Protein AF-A0A7R8WNY1-F1 (afdb_monomer)

Organism: NCBI:txid163714

Foldseek 3Di:
DDPVVVVVVVVVVVVVVVVVVVVVVVVVVCVVVVVVCVVCVPVVVVVVVVVVVVVVVVCVPDDDDPDPCPVPDPCPDPVNVVVVVCCVVPVPLDDDDDDDDDDPDCPPPVNVVVVVVVVVVQQPDWDFDQDPVRDTDIDGPVNRHDDDDDDPVCVVPPPPDDPVDDDPPDDDDPVVVVVVVVPDPPVDPPDDDPPPPDDDDDPPDPDPDDD

Nearest PDB structures (foldseek):
  8a43-assembly1_F  TM=2.972E-01  e=4.739E-01  Homo sapiens
  5iyb-assembly1_F  TM=2.727E-01  e=6.185E-01  Homo sapiens
  6cnd-assembly1_F  TM=2.975E-01  e=5.206E+00  Saccharomyces cerevisiae S288C

Secondary structure (DSSP, 8-state):
--HHHHHHHHHHHHHHHHHHHHHHHHHHHHHHHHHHHHH-HHHHHHHHHHHHHHHHGGGGG------HHHHHS-TTSHHHHHHHHHHHHS-------------S-TTSHHHHHHHHHHHHHHHT--EEEE-TTS-EEEE-HHHHSPPPP---HHHHH-TT--TTS--------GGGGGGGGTSS--TT-----------------------

InterPro domains:
  IPR051697 Patched domain-containing protein [PTHR10796] (23-147)

Solvent-accessible surface area (backbone atoms only — not comparable to full-atom values): 13912 Å² total; per-residue (Å²): 135,56,76,66,64,52,52,59,57,51,52,54,54,50,53,52,51,52,52,50,52,55,49,55,52,51,52,55,48,51,52,54,52,52,52,51,44,71,74,41,52,70,60,50,53,51,49,52,51,52,52,52,51,58,59,53,56,57,59,80,71,65,76,84,81,86,55,64,70,69,72,78,41,64,82,86,38,68,66,49,54,52,51,52,48,44,50,68,78,52,61,83,82,70,84,88,81,87,86,87,86,86,61,101,57,66,82,40,66,75,50,46,51,52,52,51,52,50,50,53,58,58,56,68,47,71,44,82,43,78,41,99,84,75,46,82,41,81,45,45,44,82,79,68,56,81,78,77,79,87,72,59,65,54,78,79,60,39,93,78,68,59,94,87,61,81,85,74,90,69,82,87,62,84,71,68,65,60,62,68,71,70,72,53,86,73,87,73,81,75,82,74,75,84,78,85,72,86,72,79,86,74,85,77,80,85,75,86,78,86,129

Sequence (211 aa):
MTPEERSSAEEGKVWIRCSLYVTTHLEDFADRWGSLVAKSPALVIACCVIVTAGIASGLVRFREEKSPERNWIPADSRFMRDSEWIAREFPDQTRSQLVIVAADNVLEPDVIEQIVELHHKITAITLIQESLNGSEVTVSWDDLCATIPEVPLSFLFGEDFDPTGVINAGLFSLQDYCGFLDDLPTRGMRWYPPETSGVEAREETINWGGH

Radius of gyration: 36.46 Å; Cα contacts (8 Å, |Δi|>4): 55; chains: 1; bounding box: 66×51×109 Å

Structure (mmCIF, N/CA/C/O backbone):
data_AF-A0A7R8WNY1-F1
#
_entry.id   AF-A0A7R8WNY1-F1
#
loop_
_atom_site.group_PDB
_atom_site.id
_atom_site.type_symbol
_atom_site.label_atom_id
_atom_site.label_alt_id
_atom_site.label_comp_id
_atom_site.label_asym_id
_atom_site.label_entity_id
_atom_site.label_seq_id
_atom_site.pdbx_PDB_ins_code
_atom_site.Cartn_x
_atom_site.Cartn_y
_atom_site.Cartn_z
_atom_site.occupancy
_atom_site.B_iso_or_equiv
_atom_site.auth_seq_id
_atom_site.auth_comp_id
_atom_site.auth_asym_id
_atom_site.auth_atom_id
_atom_site.pdbx_PDB_model_num
ATOM 1 N N . MET A 1 1 ? 1.390 24.754 -66.049 1.00 55.03 1 MET A N 1
ATOM 2 C CA . MET A 1 1 ? 2.078 24.231 -64.857 1.00 55.03 1 MET A CA 1
ATOM 3 C C . MET A 1 1 ? 2.354 25.399 -63.938 1.00 55.03 1 MET A C 1
ATOM 5 O O . MET A 1 1 ? 3.215 26.226 -64.246 1.00 55.03 1 MET A O 1
ATOM 9 N N . THR A 1 2 ? 1.513 25.552 -62.923 1.00 68.81 2 THR A N 1
ATOM 10 C CA . THR A 1 2 ? 1.573 26.690 -61.998 1.00 68.81 2 THR A CA 1
ATOM 11 C C . THR A 1 2 ? 2.797 26.558 -61.077 1.00 68.81 2 THR A C 1
ATOM 13 O O . THR A 1 2 ? 3.330 25.459 -60.913 1.00 68.81 2 THR A O 1
ATOM 16 N N . PRO A 1 3 ? 3.311 27.661 -60.501 1.00 70.69 3 PRO A N 1
ATOM 17 C CA . PRO A 1 3 ? 4.414 27.606 -59.536 1.00 70.69 3 PRO A CA 1
ATOM 18 C C . PRO A 1 3 ? 4.098 26.707 -58.327 1.00 70.69 3 PRO A C 1
ATOM 20 O O . PRO A 1 3 ? 4.990 26.044 -57.807 1.00 70.69 3 PRO A O 1
ATOM 23 N N . GLU A 1 4 ? 2.821 26.644 -57.948 1.00 69.25 4 GLU A N 1
ATOM 24 C CA . GLU A 1 4 ? 2.280 25.833 -56.854 1.00 69.25 4 GLU A CA 1
ATOM 25 C C . GLU A 1 4 ? 2.401 24.321 -57.123 1.00 69.25 4 GLU A C 1
ATOM 27 O O . GLU A 1 4 ? 2.904 23.582 -56.283 1.00 69.25 4 GLU A O 1
ATOM 32 N N . GLU A 1 5 ? 2.098 23.860 -58.345 1.00 66.44 5 GLU A N 1
ATOM 33 C CA . GLU A 1 5 ? 2.303 22.452 -58.736 1.00 66.44 5 GLU A CA 1
ATOM 34 C C . GLU A 1 5 ? 3.782 22.030 -58.704 1.00 66.44 5 GLU A C 1
ATOM 36 O O . GLU A 1 5 ? 4.098 20.846 -58.572 1.00 66.44 5 GLU A O 1
ATOM 41 N N . ARG A 1 6 ? 4.713 22.986 -58.835 1.00 66.31 6 ARG A N 1
ATOM 42 C CA . ARG A 1 6 ? 6.152 22.703 -58.828 1.00 66.31 6 ARG A CA 1
ATOM 43 C C . ARG A 1 6 ? 6.694 22.528 -57.406 1.00 66.31 6 ARG A C 1
ATOM 45 O O . ARG A 1 6 ? 7.560 21.678 -57.233 1.00 66.31 6 ARG A O 1
ATOM 52 N N . SER A 1 7 ? 6.174 23.251 -56.404 1.00 67.00 7 SER A N 1
ATO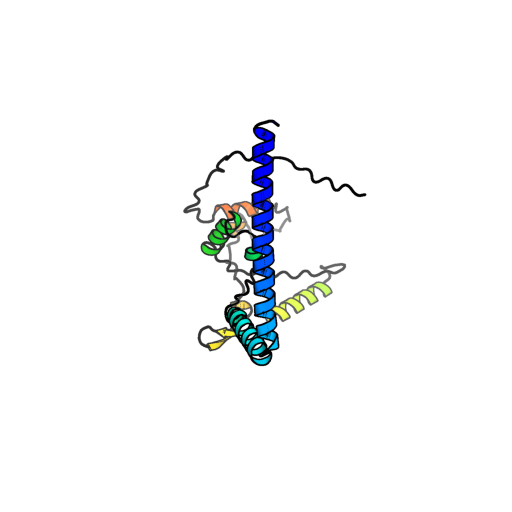M 53 C CA . SER A 1 7 ? 6.628 23.090 -55.011 1.00 67.00 7 SER A CA 1
ATOM 54 C C . SER A 1 7 ? 6.107 21.791 -54.386 1.00 67.00 7 SER A C 1
ATOM 56 O O . SER A 1 7 ? 6.897 21.048 -53.807 1.00 67.00 7 SER A O 1
ATOM 58 N N . SER A 1 8 ? 4.837 21.423 -54.607 1.00 65.12 8 SER A N 1
ATOM 59 C CA . SER A 1 8 ? 4.284 20.149 -54.108 1.00 65.12 8 SER A CA 1
ATOM 60 C C . SER A 1 8 ? 4.971 18.921 -54.726 1.00 65.12 8 SER A C 1
ATOM 62 O O . SER A 1 8 ? 5.140 17.891 -54.071 1.00 65.12 8 SER A O 1
ATOM 64 N N . ALA A 1 9 ? 5.430 19.027 -55.979 1.00 68.62 9 ALA A N 1
ATOM 65 C CA . ALA A 1 9 ? 6.188 17.968 -56.643 1.00 68.62 9 ALA A CA 1
ATOM 66 C C . ALA A 1 9 ? 7.638 17.831 -56.133 1.00 68.62 9 ALA A C 1
ATOM 68 O O . ALA A 1 9 ? 8.220 16.747 -56.239 1.00 68.62 9 ALA A O 1
ATOM 69 N N . GLU A 1 10 ? 8.245 18.897 -55.601 1.00 72.44 10 GLU A N 1
ATOM 70 C CA . GLU A 1 10 ? 9.573 18.832 -54.974 1.00 72.44 10 GLU A CA 1
ATOM 71 C C . GLU A 1 10 ? 9.508 18.302 -53.542 1.00 72.44 10 GLU A C 1
ATOM 73 O O . GLU A 1 10 ? 10.320 17.446 -53.184 1.00 72.44 10 GLU A O 1
ATOM 78 N N . GLU A 1 11 ? 8.493 18.694 -52.770 1.00 74.75 11 GLU A N 1
ATOM 79 C CA . GLU A 1 11 ? 8.245 18.141 -51.435 1.00 74.75 11 GLU A CA 1
ATOM 80 C C . GLU A 1 11 ? 8.029 16.621 -51.495 1.00 74.75 11 GLU A C 1
ATOM 82 O O . GLU A 1 11 ? 8.692 15.873 -50.775 1.00 74.75 11 GLU A O 1
ATOM 87 N N . GLY A 1 12 ? 7.210 16.126 -52.432 1.00 78.38 12 GLY A N 1
ATOM 88 C CA . GLY A 1 12 ? 6.980 14.686 -52.617 1.00 78.38 12 GLY A CA 1
ATOM 89 C C . GLY A 1 12 ? 8.256 13.872 -52.892 1.00 78.38 12 GLY A C 1
ATOM 90 O O . GLY A 1 12 ? 8.412 12.763 -52.382 1.00 78.38 12 GLY A O 1
ATOM 91 N N . LYS A 1 13 ? 9.220 14.427 -53.642 1.00 81.38 13 LYS A N 1
ATOM 92 C CA . LYS A 1 13 ? 10.508 13.759 -53.923 1.00 81.38 13 LYS A CA 1
ATOM 93 C C . LYS A 1 13 ? 11.406 13.679 -52.689 1.00 81.38 13 LYS A C 1
ATOM 95 O O . LYS A 1 13 ? 12.151 12.707 -52.550 1.00 81.38 13 LYS A O 1
ATOM 100 N N . VAL A 1 14 ? 11.350 14.680 -51.810 1.00 89.25 14 VAL A N 1
ATOM 101 C CA . VAL A 1 14 ? 12.101 14.693 -50.546 1.00 89.25 14 VAL A CA 1
ATOM 102 C C . VAL A 1 14 ? 11.563 13.619 -49.603 1.00 89.25 14 VAL A C 1
ATOM 104 O O . VAL A 1 14 ? 12.353 12.823 -49.097 1.00 89.25 14 VAL A O 1
ATOM 107 N N . TRP A 1 15 ? 10.241 13.506 -49.449 1.00 88.25 15 TRP A N 1
ATOM 108 C CA . TRP A 1 15 ? 9.622 12.460 -48.623 1.00 88.25 15 TRP A CA 1
ATOM 109 C C . TRP A 1 15 ? 9.978 11.050 -49.098 1.00 88.25 15 TRP A C 1
ATOM 111 O O . TRP A 1 15 ? 10.361 10.206 -48.288 1.00 88.25 15 TRP A O 1
ATOM 121 N N . ILE A 1 16 ? 9.946 10.810 -50.413 1.00 90.69 16 ILE A N 1
ATOM 122 C CA . ILE A 1 16 ? 10.324 9.513 -50.989 1.00 90.69 16 ILE A CA 1
ATOM 123 C C . ILE A 1 16 ? 11.797 9.199 -50.694 1.00 90.69 16 ILE A C 1
ATOM 125 O O . ILE A 1 16 ? 12.102 8.099 -50.238 1.00 90.69 16 ILE A O 1
ATOM 129 N N . ARG A 1 17 ? 12.714 10.160 -50.866 1.00 89.69 17 ARG A N 1
ATOM 130 C CA . ARG A 1 17 ? 14.140 9.964 -50.546 1.00 89.69 17 ARG A CA 1
ATOM 131 C C . ARG A 1 17 ? 14.380 9.695 -49.064 1.00 89.69 17 ARG A C 1
ATOM 133 O O . ARG A 1 17 ? 15.157 8.802 -48.748 1.00 89.69 17 ARG A O 1
ATOM 140 N N . CYS A 1 18 ? 13.704 10.418 -48.172 1.00 90.12 18 CYS A N 1
ATOM 141 C CA . CYS A 1 18 ? 13.786 10.176 -46.733 1.00 90.12 18 CYS A CA 1
ATOM 142 C C . CYS A 1 18 ? 13.258 8.784 -46.368 1.00 90.12 18 CYS A C 1
ATOM 144 O O . CYS A 1 18 ? 13.906 8.070 -45.609 1.00 90.12 18 CYS A O 1
ATOM 146 N N . SER A 1 19 ? 12.127 8.367 -46.947 1.00 92.12 19 SER A N 1
ATOM 147 C CA . SER A 1 19 ? 11.558 7.038 -46.696 1.00 92.12 19 SER A CA 1
ATOM 148 C C . SER A 1 19 ? 12.470 5.913 -47.193 1.00 92.12 19 SER A C 1
ATOM 150 O O . SER A 1 19 ? 12.693 4.946 -46.469 1.00 92.12 19 SER A O 1
ATOM 152 N N . LEU A 1 20 ? 13.072 6.073 -48.376 1.00 92.50 20 LEU A N 1
ATOM 153 C CA . LEU A 1 20 ? 14.024 5.115 -48.932 1.00 92.50 20 LEU A CA 1
ATOM 154 C C . LEU A 1 20 ? 15.288 5.046 -48.079 1.00 92.50 20 LEU A C 1
ATOM 156 O O . LEU A 1 20 ? 15.719 3.952 -47.752 1.00 92.50 20 LEU A O 1
ATOM 160 N N . TYR A 1 21 ? 15.821 6.192 -47.652 1.00 94.19 21 TYR A N 1
ATOM 161 C CA . TYR A 1 21 ? 16.993 6.259 -46.780 1.00 94.19 21 TYR A CA 1
ATOM 162 C C . TYR A 1 21 ? 16.754 5.536 -45.448 1.00 94.19 21 TYR A C 1
ATOM 164 O O . TYR A 1 21 ? 17.536 4.668 -45.061 1.00 94.19 21 TYR A O 1
ATOM 172 N N . VAL A 1 22 ? 15.644 5.840 -44.766 1.00 94.94 22 VAL A N 1
ATOM 173 C CA . VAL A 1 22 ? 15.283 5.181 -43.501 1.00 94.94 22 VAL A CA 1
ATOM 174 C C . VAL A 1 22 ? 15.108 3.677 -43.701 1.00 94.94 22 VAL A C 1
ATOM 176 O O . VAL A 1 22 ? 15.639 2.901 -42.911 1.00 94.94 22 VAL A O 1
ATOM 179 N N . THR A 1 23 ? 14.425 3.265 -44.771 1.00 95.19 23 THR A N 1
ATOM 180 C CA . THR A 1 23 ? 14.186 1.844 -45.062 1.00 95.19 23 THR A CA 1
ATOM 181 C C . THR A 1 23 ? 15.498 1.109 -45.322 1.00 95.19 23 THR A C 1
ATOM 183 O O . THR A 1 23 ? 15.769 0.120 -44.650 1.00 95.19 23 THR A O 1
ATOM 186 N N . THR A 1 24 ? 16.376 1.644 -46.177 1.00 94.44 24 THR A N 1
ATOM 187 C CA . THR A 1 24 ? 17.677 1.019 -46.471 1.00 94.44 24 THR A CA 1
ATOM 188 C C . THR A 1 24 ? 18.566 0.917 -45.235 1.00 94.44 24 THR A C 1
ATOM 190 O O . THR A 1 24 ? 19.259 -0.076 -45.046 1.00 9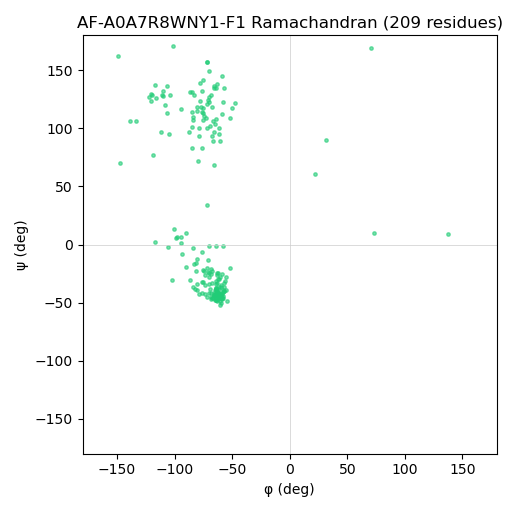4.44 24 T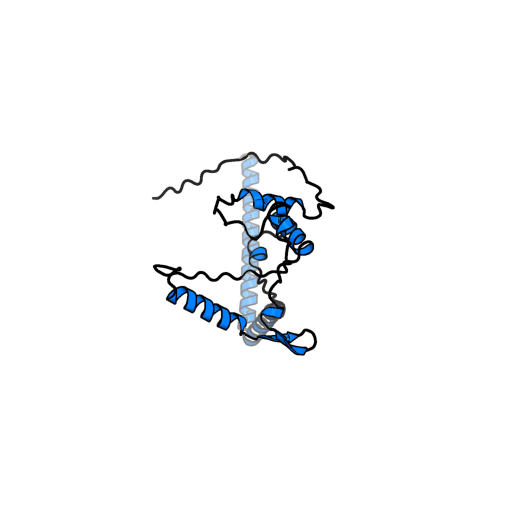HR A O 1
ATOM 193 N N . HIS A 1 25 ? 18.530 1.916 -44.348 1.00 95.12 25 HIS A N 1
ATOM 194 C CA . HIS A 1 25 ? 19.323 1.878 -43.122 1.00 95.12 25 HIS A CA 1
ATOM 195 C C . HIS A 1 25 ? 18.775 0.898 -42.085 1.00 95.12 25 HIS A C 1
ATOM 197 O O . HIS A 1 25 ? 19.564 0.286 -41.364 1.00 95.12 25 HIS A O 1
ATOM 203 N N . LEU A 1 26 ? 17.452 0.743 -41.999 1.00 96.19 26 LEU A N 1
ATOM 204 C CA . LEU A 1 26 ? 16.829 -0.263 -41.142 1.00 96.19 26 LEU A CA 1
ATOM 205 C C . LEU A 1 26 ? 17.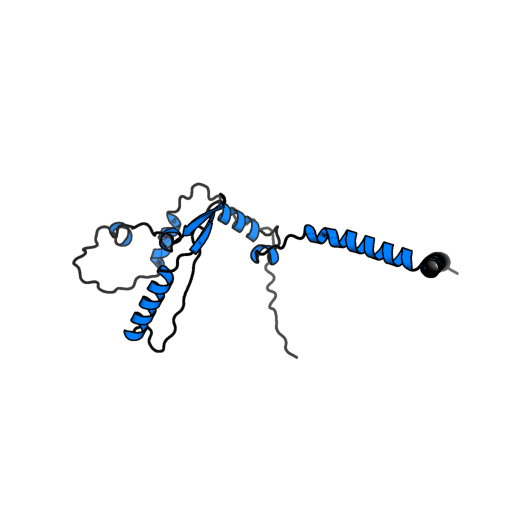094 -1.677 -41.657 1.00 96.19 26 LEU A C 1
ATOM 207 O O . LEU A 1 26 ? 17.404 -2.545 -40.846 1.00 96.19 26 LEU A O 1
ATOM 211 N N . GLU A 1 27 ? 17.022 -1.893 -42.972 1.00 96.00 27 GLU A N 1
ATOM 212 C CA . GLU A 1 27 ? 17.364 -3.168 -43.615 1.00 96.00 27 GLU A CA 1
ATOM 213 C C . GLU A 1 27 ? 18.830 -3.531 -43.353 1.00 96.00 27 GLU A C 1
ATOM 215 O O . GLU A 1 27 ? 19.107 -4.581 -42.775 1.00 96.00 27 GLU A O 1
ATOM 220 N N . ASP A 1 28 ? 19.765 -2.614 -43.627 1.00 95.19 28 ASP A N 1
ATOM 221 C CA . ASP A 1 28 ? 21.191 -2.812 -43.344 1.00 95.19 28 ASP A CA 1
ATOM 222 C C . ASP A 1 28 ? 21.460 -3.088 -41.856 1.00 95.19 28 ASP A C 1
ATOM 224 O O . ASP A 1 28 ? 22.330 -3.890 -41.501 1.00 95.19 28 ASP A O 1
ATOM 228 N N . PHE A 1 29 ? 20.754 -2.396 -40.958 1.00 95.81 29 PHE A N 1
ATOM 229 C CA . PHE A 1 29 ? 20.893 -2.592 -39.518 1.00 95.81 29 PHE A CA 1
ATOM 230 C C . PHE A 1 29 ? 20.358 -3.958 -39.081 1.00 95.81 29 PHE A C 1
ATOM 232 O O . PHE A 1 29 ? 21.041 -4.669 -38.340 1.00 95.81 29 PHE A O 1
ATOM 239 N N . ALA A 1 30 ? 19.169 -4.334 -39.552 1.00 94.81 30 ALA A N 1
ATOM 240 C CA . ALA A 1 30 ? 18.543 -5.612 -39.250 1.00 94.81 30 ALA A CA 1
ATOM 241 C C . ALA A 1 30 ? 19.385 -6.779 -39.775 1.00 94.81 30 ALA A C 1
ATOM 243 O O . ALA A 1 30 ? 19.612 -7.737 -39.036 1.00 94.81 30 ALA A O 1
ATOM 244 N N . ASP A 1 31 ? 19.936 -6.664 -40.984 1.00 95.25 31 ASP A N 1
ATOM 245 C CA . ASP A 1 31 ? 20.817 -7.674 -41.570 1.00 95.25 31 ASP A CA 1
ATOM 246 C C . ASP A 1 31 ? 22.123 -7.812 -40.786 1.00 95.25 31 ASP A C 1
ATOM 248 O O . ASP A 1 31 ? 22.565 -8.922 -40.469 1.00 95.25 31 ASP A O 1
ATOM 252 N N . ARG A 1 32 ? 22.741 -6.692 -40.390 1.00 93.88 32 ARG A N 1
ATOM 253 C CA . ARG A 1 32 ? 23.956 -6.717 -39.561 1.00 93.88 32 ARG A CA 1
ATOM 254 C C . ARG A 1 32 ? 23.685 -7.330 -38.193 1.00 93.88 32 ARG A C 1
ATOM 256 O O . ARG A 1 32 ? 24.455 -8.196 -37.770 1.00 93.88 32 ARG A O 1
ATOM 263 N N . TRP A 1 33 ? 22.603 -6.926 -37.532 1.00 93.00 33 TRP A N 1
ATOM 264 C CA . TRP A 1 33 ? 22.203 -7.448 -36.227 1.00 93.00 33 TRP A CA 1
ATOM 265 C C . TRP A 1 33 ? 21.846 -8.935 -36.298 1.00 93.00 33 TRP A C 1
ATOM 267 O O . TRP A 1 33 ? 22.384 -9.733 -35.534 1.00 93.00 33 TRP A O 1
ATOM 277 N N . GLY A 1 34 ? 21.035 -9.340 -37.276 1.00 93.44 34 GLY A N 1
ATOM 278 C CA . GLY A 1 34 ? 20.690 -10.738 -37.526 1.00 93.44 34 GLY A CA 1
ATOM 279 C C . GLY A 1 34 ? 21.926 -11.595 -37.803 1.00 93.44 34 GLY A C 1
ATOM 280 O O . GLY A 1 34 ? 22.078 -12.670 -37.220 1.00 93.44 34 GLY A O 1
ATOM 281 N N . SER A 1 35 ? 22.874 -11.089 -38.601 1.00 93.31 35 SER A N 1
ATOM 282 C CA . SER A 1 35 ? 24.140 -11.786 -38.857 1.00 93.31 35 SER A CA 1
ATOM 283 C C . SER A 1 35 ? 25.002 -11.938 -37.598 1.00 93.31 35 SER A C 1
ATOM 285 O O . SER A 1 35 ? 25.690 -12.947 -37.445 1.00 93.31 35 SER A O 1
ATOM 287 N N . LEU A 1 36 ? 24.971 -10.960 -36.686 1.00 91.75 36 LEU A N 1
ATOM 288 C CA . LEU A 1 36 ? 25.698 -11.001 -35.418 1.00 91.75 36 LEU A CA 1
ATOM 289 C C . LEU A 1 36 ? 25.102 -12.064 -34.487 1.00 91.75 36 LEU A C 1
ATOM 291 O O . LEU A 1 36 ? 25.842 -12.877 -33.936 1.00 91.75 36 LEU A O 1
ATOM 295 N N . VAL A 1 37 ? 23.770 -12.112 -34.385 1.00 94.88 37 VAL A N 1
ATOM 296 C CA . VAL A 1 37 ? 23.046 -13.118 -33.591 1.00 94.88 37 VAL A CA 1
ATOM 297 C C . VAL A 1 37 ? 23.291 -14.529 -34.127 1.00 94.88 37 VAL A C 1
ATOM 299 O O . VAL A 1 37 ? 23.537 -15.447 -33.345 1.00 94.88 37 VAL A O 1
ATOM 302 N N . ALA A 1 38 ? 23.297 -14.703 -35.452 1.00 93.12 38 ALA A N 1
ATOM 303 C CA . ALA A 1 38 ? 23.541 -15.998 -36.085 1.00 93.12 38 ALA A CA 1
ATOM 304 C C . ALA A 1 38 ? 24.984 -16.508 -35.897 1.00 93.12 38 ALA A C 1
ATOM 306 O O . ALA A 1 38 ? 25.199 -17.715 -35.796 1.00 93.12 38 ALA A O 1
ATOM 307 N N . LYS A 1 39 ? 25.980 -15.611 -35.835 1.00 94.44 39 LYS A N 1
ATOM 308 C CA . LYS A 1 39 ? 27.400 -15.977 -35.672 1.00 94.44 39 LYS A CA 1
ATOM 309 C C . LYS A 1 39 ? 27.754 -16.416 -34.249 1.00 94.44 39 LYS A C 1
ATOM 311 O O . LYS A 1 39 ? 28.647 -17.244 -34.085 1.00 94.44 39 LYS A O 1
ATOM 316 N N . SER A 1 40 ? 27.100 -15.866 -33.226 1.00 92.06 40 SER A N 1
ATOM 317 C CA . SER A 1 40 ? 27.433 -16.147 -31.821 1.00 92.06 40 SER A CA 1
ATOM 318 C C . SER A 1 40 ? 26.204 -16.108 -30.896 1.00 92.06 40 SER A C 1
ATOM 320 O O . SER A 1 40 ? 26.099 -15.241 -30.023 1.00 92.06 40 SER A O 1
ATOM 322 N N . PRO A 1 41 ? 25.290 -17.094 -30.999 1.00 92.88 41 PRO A N 1
ATOM 323 C CA . PRO A 1 41 ? 24.037 -17.098 -30.237 1.00 92.88 41 PRO A CA 1
ATOM 324 C C . PRO A 1 41 ? 24.251 -17.088 -28.714 1.00 92.88 41 PRO A C 1
ATOM 326 O O . PRO A 1 41 ? 23.514 -16.427 -27.986 1.00 92.88 41 PRO A O 1
ATOM 329 N N . ALA A 1 42 ? 25.297 -17.758 -28.218 1.00 93.12 42 ALA A N 1
ATOM 330 C CA . ALA A 1 42 ? 25.598 -17.821 -26.787 1.00 93.12 42 ALA A CA 1
ATOM 331 C C . ALA A 1 42 ? 25.946 -16.448 -26.176 1.00 93.12 42 ALA A C 1
ATOM 333 O O . ALA A 1 42 ? 25.525 -16.150 -25.060 1.00 93.12 42 ALA A O 1
ATOM 334 N N . LEU A 1 43 ? 26.677 -15.596 -26.909 1.00 93.12 43 LEU A N 1
ATOM 335 C CA . LEU A 1 43 ? 27.034 -14.253 -26.436 1.00 93.12 43 LEU A CA 1
ATOM 336 C C . LEU A 1 43 ? 25.808 -13.342 -26.362 1.00 93.12 43 LEU A C 1
ATOM 338 O O . LEU A 1 43 ? 25.676 -12.569 -25.415 1.00 93.12 43 LEU A O 1
ATOM 342 N N . VAL A 1 44 ? 24.897 -13.460 -27.330 1.00 94.94 44 VAL A N 1
ATOM 343 C CA . VAL A 1 44 ? 23.659 -12.672 -27.353 1.00 94.94 44 VAL A CA 1
ATOM 344 C C . VAL A 1 44 ? 22.747 -13.062 -26.196 1.00 94.94 44 VAL A C 1
ATOM 346 O O . VAL A 1 44 ? 22.284 -12.182 -25.478 1.00 94.94 44 VAL A O 1
ATOM 349 N N . ILE A 1 45 ? 22.558 -14.362 -25.949 1.00 95.31 45 ILE A N 1
ATOM 350 C CA . ILE A 1 45 ? 21.763 -14.843 -24.809 1.00 95.31 45 ILE A CA 1
ATOM 351 C C . ILE A 1 45 ? 22.364 -14.346 -23.490 1.00 95.31 45 ILE A C 1
ATOM 353 O O . ILE A 1 45 ? 21.639 -13.807 -22.656 1.00 95.31 45 ILE A O 1
ATOM 357 N N . ALA A 1 46 ? 23.685 -14.459 -23.314 1.00 96.19 46 ALA A N 1
ATOM 358 C CA . ALA A 1 46 ? 24.360 -13.957 -22.118 1.00 96.19 46 ALA A CA 1
ATOM 359 C C . ALA A 1 46 ? 24.164 -12.442 -21.939 1.00 96.19 46 ALA A C 1
ATOM 361 O O . ALA A 1 46 ? 23.860 -11.986 -20.839 1.00 96.19 46 ALA A O 1
ATOM 362 N N . CYS A 1 47 ? 24.277 -11.664 -23.018 1.00 96.00 47 CYS A N 1
ATOM 363 C CA . CYS A 1 47 ? 24.042 -10.223 -22.992 1.00 96.00 47 CYS A CA 1
ATOM 364 C C . CYS A 1 47 ? 22.598 -9.884 -22.595 1.00 96.00 47 CYS A C 1
ATOM 366 O O . CYS A 1 47 ? 22.396 -9.072 -21.694 1.00 96.00 47 CYS A O 1
ATOM 368 N N . CYS A 1 48 ? 21.602 -10.546 -23.193 1.00 96.00 48 CYS A N 1
ATOM 369 C CA . CYS A 1 48 ? 20.197 -10.368 -22.830 1.00 96.00 48 CYS A CA 1
ATOM 370 C C . CYS A 1 48 ? 19.956 -10.677 -21.349 1.00 96.00 48 CYS A C 1
ATOM 372 O O . CYS A 1 48 ? 19.334 -9.875 -20.660 1.00 96.00 48 CYS A O 1
ATOM 374 N N . VAL A 1 49 ? 20.504 -11.783 -20.836 1.00 97.31 49 VAL A N 1
ATOM 375 C CA . VAL A 1 49 ? 20.376 -12.156 -19.418 1.00 97.31 49 VAL A CA 1
ATOM 376 C C . VAL A 1 49 ? 21.004 -11.104 -18.504 1.00 97.31 49 VAL A C 1
ATOM 378 O O . VAL A 1 49 ? 20.387 -10.728 -17.512 1.00 97.31 49 VAL A O 1
ATOM 381 N N . ILE A 1 50 ? 22.190 -10.585 -18.838 1.00 97.62 50 ILE A N 1
ATOM 382 C CA . ILE A 1 50 ? 22.856 -9.531 -18.055 1.00 97.62 50 ILE A CA 1
ATOM 383 C C . ILE A 1 50 ? 22.024 -8.245 -18.050 1.00 97.62 50 ILE A C 1
ATOM 385 O O . ILE A 1 50 ? 21.849 -7.637 -16.995 1.00 97.62 50 ILE A O 1
ATOM 389 N N . VAL A 1 51 ? 21.481 -7.839 -19.201 1.00 97.25 51 VAL A N 1
ATOM 390 C CA . VAL A 1 51 ? 20.636 -6.640 -19.309 1.00 97.25 51 VAL A CA 1
ATOM 391 C C . VAL A 1 51 ? 19.348 -6.814 -18.507 1.00 97.25 51 VAL A C 1
ATOM 393 O O . VAL A 1 51 ? 19.006 -5.942 -17.709 1.00 97.25 51 VAL A O 1
ATOM 396 N N . THR A 1 52 ? 18.661 -7.949 -18.650 1.00 96.94 52 THR A N 1
ATOM 397 C CA . THR A 1 52 ? 17.451 -8.248 -17.876 1.00 96.94 52 THR A CA 1
ATOM 398 C C . THR A 1 52 ? 17.747 -8.300 -16.381 1.00 96.94 52 THR A C 1
ATOM 400 O O . THR A 1 52 ? 16.998 -7.711 -15.610 1.00 96.94 52 THR A O 1
ATOM 403 N N . ALA A 1 53 ? 18.845 -8.931 -15.956 1.00 96.44 53 ALA A N 1
ATOM 404 C CA . ALA A 1 53 ? 19.260 -8.961 -14.553 1.00 96.44 53 ALA A CA 1
ATOM 405 C C . ALA A 1 53 ? 19.600 -7.558 -14.021 1.00 96.44 53 ALA A C 1
ATOM 407 O O . ALA A 1 53 ? 19.231 -7.216 -12.898 1.00 96.44 53 ALA A O 1
ATOM 408 N N . GLY A 1 54 ? 20.242 -6.718 -14.837 1.00 96.50 54 GLY A N 1
ATOM 409 C CA . GLY A 1 54 ? 20.515 -5.319 -14.515 1.00 96.50 54 GLY A CA 1
ATOM 410 C C . GLY A 1 54 ? 19.232 -4.517 -14.296 1.00 96.50 54 GLY A C 1
ATOM 411 O O . GLY A 1 54 ? 19.109 -3.826 -13.289 1.00 96.50 54 GLY A O 1
ATOM 412 N N . ILE A 1 55 ? 18.238 -4.665 -15.173 1.00 95.50 55 ILE A N 1
ATOM 413 C CA . ILE A 1 55 ? 16.922 -4.026 -15.006 1.00 95.50 55 ILE A CA 1
ATOM 414 C C . ILE A 1 55 ? 16.195 -4.599 -13.780 1.00 95.50 55 ILE A C 1
ATOM 416 O O . ILE A 1 55 ? 15.659 -3.845 -12.967 1.00 95.50 55 ILE A O 1
ATOM 420 N N . ALA A 1 56 ? 16.231 -5.921 -13.601 1.00 95.50 56 ALA A N 1
ATOM 421 C CA . ALA A 1 56 ? 15.597 -6.608 -12.482 1.00 95.50 56 ALA A CA 1
ATOM 422 C C . ALA A 1 56 ? 16.182 -6.188 -11.126 1.00 95.50 56 ALA A C 1
ATOM 424 O O . ALA A 1 56 ? 15.460 -6.150 -10.135 1.00 95.50 56 ALA A O 1
ATOM 425 N N . SER A 1 57 ? 17.458 -5.795 -11.071 1.00 94.88 57 SER A N 1
ATOM 426 C CA . SER A 1 57 ? 18.069 -5.264 -9.846 1.00 94.88 57 SER A CA 1
ATOM 427 C C . SER A 1 57 ? 17.356 -4.014 -9.307 1.00 94.88 57 SER A C 1
ATOM 429 O O . SER A 1 57 ? 17.356 -3.778 -8.099 1.00 94.88 57 SER A O 1
ATOM 431 N N . GLY A 1 58 ? 16.668 -3.256 -10.172 1.00 93.69 58 GLY A N 1
ATOM 432 C CA . GLY A 1 58 ? 15.830 -2.126 -9.774 1.00 93.69 58 GLY A CA 1
ATOM 433 C C . GLY A 1 58 ? 14.648 -2.523 -8.883 1.00 93.69 58 GLY A C 1
ATOM 434 O O . GLY A 1 58 ? 14.235 -1.726 -8.042 1.00 93.69 58 GLY A O 1
ATOM 435 N N . LEU A 1 59 ? 14.158 -3.767 -8.982 1.00 93.31 59 LEU A N 1
ATOM 436 C CA . LEU A 1 59 ? 13.062 -4.263 -8.140 1.00 93.31 59 LEU A CA 1
ATOM 437 C C . LEU A 1 59 ? 13.474 -4.408 -6.672 1.00 93.31 59 LEU A C 1
ATOM 439 O O . LEU A 1 59 ? 12.611 -4.351 -5.803 1.00 93.31 59 LEU A O 1
ATOM 443 N N . VAL A 1 60 ? 14.771 -4.516 -6.362 1.00 92.00 60 VAL A N 1
ATOM 444 C CA . VAL A 1 60 ? 15.252 -4.549 -4.966 1.00 92.00 60 VAL A CA 1
ATOM 445 C C . VAL A 1 60 ? 14.914 -3.246 -4.230 1.00 92.00 60 VAL A C 1
ATOM 447 O O . VAL A 1 60 ? 14.795 -3.233 -3.009 1.00 92.00 60 VAL A O 1
ATOM 450 N N . ARG A 1 61 ? 14.728 -2.140 -4.962 1.00 90.12 61 ARG A N 1
ATOM 451 C CA . ARG A 1 61 ? 14.319 -0.840 -4.409 1.00 90.12 61 ARG A CA 1
ATOM 452 C C . ARG A 1 61 ? 12.833 -0.539 -4.596 1.00 90.12 61 ARG A C 1
ATOM 454 O O . ARG A 1 61 ? 12.424 0.607 -4.413 1.00 90.12 61 ARG A O 1
ATOM 461 N N . PHE A 1 62 ? 12.025 -1.529 -4.965 1.00 91.81 62 PHE A N 1
ATOM 462 C CA . PHE A 1 62 ? 10.588 -1.334 -5.077 1.00 91.81 62 PHE A CA 1
ATOM 463 C C . PHE A 1 62 ? 9.984 -1.097 -3.688 1.00 91.81 62 PHE A C 1
ATOM 465 O O . PHE A 1 62 ? 10.073 -1.950 -2.806 1.00 91.81 62 PHE A O 1
ATOM 472 N N . ARG A 1 63 ? 9.385 0.082 -3.489 1.00 89.50 63 ARG A N 1
ATOM 473 C CA . ARG A 1 63 ? 8.652 0.428 -2.271 1.00 89.50 63 ARG A CA 1
ATOM 474 C C . ARG A 1 63 ? 7.165 0.418 -2.585 1.00 89.50 63 ARG A C 1
ATOM 476 O O . ARG A 1 63 ? 6.695 1.261 -3.343 1.00 89.50 63 ARG A O 1
ATOM 483 N N . GLU A 1 64 ? 6.453 -0.532 -1.998 1.00 87.31 64 GLU A N 1
ATOM 484 C CA . GLU A 1 64 ? 5.002 -0.618 -2.103 1.00 87.31 64 GLU A CA 1
ATOM 485 C C . GLU A 1 64 ? 4.349 0.403 -1.163 1.00 87.31 64 GLU A C 1
ATOM 487 O O . GLU A 1 64 ? 4.613 0.415 0.041 1.00 87.31 64 GLU A O 1
ATOM 492 N N . GLU A 1 65 ? 3.509 1.270 -1.721 1.00 86.06 65 GLU A N 1
ATOM 493 C CA . GLU A 1 65 ? 2.663 2.174 -0.948 1.00 86.06 65 GLU A CA 1
ATOM 494 C C . GLU A 1 65 ? 1.384 1.425 -0.550 1.00 86.06 65 GLU A C 1
ATOM 496 O O . GLU A 1 65 ? 0.599 1.047 -1.415 1.00 86.06 65 GLU A O 1
ATOM 501 N N . LYS A 1 66 ? 1.180 1.183 0.751 1.00 84.06 66 LYS A N 1
ATOM 502 C CA . LYS A 1 66 ? 0.015 0.430 1.269 1.00 84.06 66 LYS A CA 1
ATOM 503 C C . LYS A 1 66 ? -1.161 1.317 1.681 1.00 84.06 66 LYS A C 1
ATOM 505 O O . LYS A 1 66 ? -2.225 0.803 2.008 1.00 84.06 66 LYS A O 1
ATOM 510 N N . SER A 1 67 ? -0.952 2.629 1.689 1.00 78.62 67 SER A N 1
ATOM 511 C CA . SER A 1 67 ? -1.955 3.633 2.027 1.00 78.62 67 SER A CA 1
ATOM 512 C C . SER A 1 67 ? -2.942 3.793 0.858 1.00 78.62 67 SER A C 1
ATOM 514 O O . SER A 1 67 ? -2.532 4.239 -0.222 1.00 78.62 67 SER A O 1
ATOM 516 N N . PRO A 1 68 ? -4.227 3.411 1.015 1.00 81.50 68 PRO A N 1
ATOM 517 C CA . PRO A 1 68 ? -5.210 3.569 -0.052 1.00 81.50 68 PRO A CA 1
ATOM 518 C C . PRO A 1 68 ? -5.434 5.049 -0.382 1.00 81.50 68 PRO A C 1
ATOM 520 O O . PRO A 1 68 ? -5.509 5.405 -1.557 1.00 81.50 68 PRO A O 1
ATOM 523 N N . GLU A 1 69 ? -5.469 5.924 0.621 1.00 78.31 69 GLU A N 1
ATOM 524 C CA . GLU A 1 69 ? -5.673 7.362 0.444 1.00 78.31 69 GLU A CA 1
ATOM 525 C C . GLU A 1 69 ? -4.629 7.989 -0.488 1.00 78.31 69 GLU A C 1
ATOM 527 O O . GLU A 1 69 ? -4.981 8.761 -1.377 1.00 78.31 69 GLU A O 1
ATOM 532 N N . ARG A 1 70 ? -3.361 7.580 -0.389 1.00 80.50 70 ARG A N 1
ATOM 533 C CA . ARG A 1 70 ? -2.296 8.106 -1.248 1.00 80.50 70 ARG A CA 1
ATOM 534 C C . ARG A 1 70 ? -2.323 7.558 -2.679 1.00 80.50 70 ARG A C 1
ATOM 536 O O . ARG A 1 70 ? -1.760 8.180 -3.575 1.00 80.50 70 ARG A O 1
ATOM 543 N N . ASN A 1 71 ? -2.952 6.404 -2.903 1.00 86.00 71 ASN A N 1
ATOM 544 C CA . ASN A 1 71 ? -3.033 5.788 -4.229 1.00 86.00 71 ASN A CA 1
ATOM 545 C C . ASN A 1 71 ? -4.184 6.354 -5.076 1.00 86.00 71 ASN A C 1
ATOM 547 O O . ASN A 1 71 ? -4.051 6.493 -6.289 1.00 86.00 71 ASN A O 1
ATOM 551 N N . TRP A 1 72 ? -5.318 6.673 -4.450 1.00 88.75 72 TRP A N 1
ATOM 552 C CA . TRP A 1 72 ? -6.509 7.147 -5.165 1.00 88.75 72 TRP A CA 1
ATOM 553 C C . TRP A 1 72 ? -6.562 8.665 -5.320 1.00 88.75 72 TRP A C 1
ATOM 555 O O . TRP A 1 72 ? -7.285 9.170 -6.179 1.00 88.75 72 TRP A O 1
ATOM 565 N N . ILE A 1 73 ? -5.809 9.398 -4.499 1.00 90.56 73 ILE A N 1
ATOM 566 C CA . ILE A 1 73 ? -5.897 10.851 -4.423 1.00 90.56 73 ILE A CA 1
ATOM 567 C C . ILE A 1 73 ? -4.616 11.472 -4.991 1.00 90.56 73 ILE A C 1
ATOM 569 O O . ILE A 1 73 ? -3.515 11.110 -4.571 1.00 90.56 73 ILE A O 1
ATOM 573 N N . PRO A 1 74 ? -4.722 12.434 -5.927 1.00 89.56 74 PRO A N 1
ATOM 574 C CA . PRO A 1 74 ? -3.561 13.160 -6.418 1.00 89.56 74 PRO A CA 1
ATOM 575 C C . PRO A 1 74 ? -2.809 13.842 -5.270 1.00 89.56 74 PRO A C 1
ATOM 577 O O . PRO A 1 74 ? -3.422 14.519 -4.438 1.00 89.56 74 PRO A O 1
ATOM 580 N N . ALA A 1 75 ? -1.479 13.709 -5.268 1.00 85.31 75 ALA A N 1
ATOM 581 C CA . ALA A 1 75 ? -0.617 14.237 -4.208 1.00 85.31 75 ALA A CA 1
ATOM 582 C C . ALA A 1 75 ? -0.782 15.754 -3.992 1.00 85.31 75 ALA A C 1
ATOM 584 O O . ALA A 1 75 ? -0.729 16.219 -2.860 1.00 85.31 75 ALA A O 1
ATOM 585 N N . ASP A 1 76 ? -1.064 16.505 -5.061 1.00 87.50 76 ASP A N 1
ATOM 586 C CA . ASP A 1 76 ? -1.206 17.968 -5.024 1.00 87.50 76 ASP A CA 1
ATOM 587 C C . ASP A 1 76 ? -2.643 18.448 -4.745 1.00 87.50 76 ASP A C 1
ATOM 589 O O . ASP A 1 76 ? -2.960 19.633 -4.884 1.00 87.50 76 ASP A O 1
ATOM 593 N N . SER A 1 77 ? -3.555 17.545 -4.376 1.00 91.56 77 SER A N 1
ATOM 594 C CA . SER A 1 77 ? -4.931 17.926 -4.058 1.00 91.56 77 SER A CA 1
ATOM 595 C C . SER A 1 77 ? -5.019 18.707 -2.737 1.00 91.56 77 SER A C 1
ATOM 597 O O . SER A 1 77 ? -4.258 18.481 -1.795 1.00 91.56 77 SER A O 1
ATOM 599 N N . ARG A 1 78 ? -5.998 19.620 -2.640 1.00 90.75 78 ARG A N 1
ATOM 600 C CA . ARG A 1 78 ? -6.305 20.327 -1.380 1.00 90.75 78 ARG A CA 1
ATOM 601 C C . ARG A 1 78 ? -6.632 19.354 -0.247 1.00 90.75 78 ARG A C 1
ATOM 603 O O . ARG A 1 78 ? -6.124 19.528 0.850 1.00 90.75 78 ARG A O 1
ATOM 610 N N . PHE A 1 79 ? -7.374 18.291 -0.561 1.00 87.75 79 PHE A N 1
ATOM 611 C CA . PHE A 1 79 ? -7.706 17.235 0.390 1.00 87.75 79 PHE A CA 1
ATOM 612 C C . PHE A 1 79 ? -6.456 16.633 1.044 1.00 87.75 79 PHE A C 1
ATOM 614 O O . PHE A 1 79 ? -6.388 16.584 2.263 1.00 87.75 79 PHE A O 1
ATOM 621 N N . MET A 1 80 ? -5.431 16.266 0.262 1.00 88.00 80 MET A N 1
ATOM 622 C CA . MET A 1 80 ? -4.186 15.715 0.818 1.00 88.00 80 MET A CA 1
ATOM 623 C C . MET A 1 80 ? -3.479 16.692 1.760 1.00 88.00 80 MET A C 1
ATOM 625 O O . MET A 1 80 ? -3.012 16.284 2.819 1.00 88.00 80 MET A O 1
ATOM 629 N N . ARG A 1 81 ? -3.429 17.982 1.405 1.00 89.06 81 ARG A N 1
ATOM 630 C CA . ARG A 1 81 ? -2.795 19.016 2.240 1.00 89.06 81 ARG A CA 1
ATOM 631 C C . ARG A 1 81 ? -3.535 19.235 3.555 1.00 89.06 81 ARG A C 1
ATOM 633 O O . ARG A 1 81 ? -2.896 19.381 4.594 1.00 89.06 81 ARG A O 1
ATOM 640 N N . ASP A 1 82 ? -4.861 19.260 3.502 1.00 91.56 82 ASP A N 1
ATOM 641 C CA . ASP A 1 82 ? -5.696 19.457 4.684 1.00 91.56 82 ASP A CA 1
ATOM 642 C C . ASP A 1 82 ? -5.636 18.219 5.590 1.00 91.56 82 ASP A C 1
ATOM 644 O O . ASP A 1 82 ? -5.454 18.350 6.798 1.00 91.56 82 ASP A O 1
ATOM 648 N N . SER A 1 83 ? -5.679 17.011 5.018 1.00 88.00 83 SER A N 1
ATOM 649 C CA . SER A 1 83 ? -5.500 15.759 5.761 1.00 88.00 83 SER A CA 1
ATOM 650 C C . SER A 1 83 ? -4.115 15.643 6.400 1.00 88.00 83 SER A C 1
ATOM 652 O O . SER A 1 83 ? -4.021 15.226 7.550 1.00 88.00 83 SER A O 1
ATOM 654 N N . GLU A 1 84 ? -3.044 16.037 5.704 1.00 88.25 84 GLU A N 1
ATOM 655 C CA . GLU A 1 84 ? -1.685 16.048 6.264 1.00 88.25 84 GLU A CA 1
ATOM 656 C C . GLU A 1 84 ? -1.560 17.052 7.419 1.00 88.25 84 GLU A C 1
ATOM 658 O O . GLU A 1 84 ? -0.921 16.760 8.432 1.00 88.25 84 GLU A O 1
ATOM 663 N N . TRP A 1 85 ? -2.204 18.219 7.302 1.00 90.38 85 TRP A N 1
ATOM 664 C CA . TRP A 1 85 ? -2.260 19.194 8.388 1.00 90.38 85 TRP A CA 1
ATOM 665 C C . TRP A 1 85 ? -3.018 18.649 9.607 1.00 90.38 85 TRP A C 1
ATOM 667 O O . TRP A 1 85 ? -2.486 18.712 10.715 1.00 90.38 85 TRP A O 1
ATOM 677 N N . ILE A 1 86 ? -4.203 18.055 9.407 1.00 89.38 86 ILE A N 1
ATOM 678 C CA . ILE A 1 86 ? -4.996 17.448 10.489 1.00 89.38 86 ILE A CA 1
ATOM 679 C C . ILE A 1 86 ? -4.205 16.329 11.163 1.00 89.38 86 ILE A C 1
ATOM 681 O O . ILE A 1 86 ? -4.081 16.338 12.380 1.00 89.38 86 ILE A O 1
ATOM 685 N N . ALA A 1 87 ? -3.620 15.408 10.394 1.00 85.50 87 ALA A N 1
ATOM 686 C CA . ALA A 1 87 ? -2.859 14.285 10.939 1.00 85.50 87 ALA A CA 1
ATOM 687 C C . ALA A 1 87 ? -1.630 14.732 11.749 1.00 85.50 87 ALA A C 1
ATOM 689 O O . ALA A 1 87 ? -1.204 14.037 12.672 1.00 85.50 87 ALA A O 1
ATOM 690 N N . ARG A 1 88 ? -1.044 15.885 11.404 1.00 86.81 88 ARG A N 1
ATOM 691 C CA . ARG A 1 88 ? 0.103 16.455 12.115 1.00 86.81 88 ARG A CA 1
ATOM 692 C C . ARG A 1 88 ? -0.294 17.168 13.405 1.00 86.81 88 ARG A C 1
ATOM 694 O O . ARG A 1 88 ? 0.434 17.056 14.388 1.00 86.81 88 ARG A O 1
ATOM 701 N N . GLU A 1 89 ? -1.375 17.939 13.377 1.00 90.25 89 GLU A N 1
ATOM 70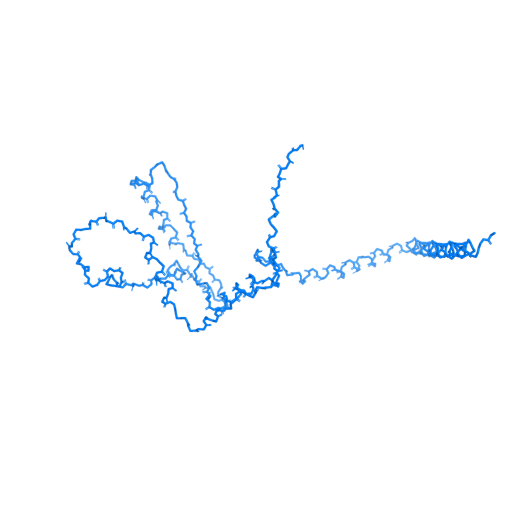2 C CA . GLU A 1 89 ? -1.816 18.746 14.521 1.00 90.25 89 GLU A CA 1
ATOM 703 C C . GLU A 1 89 ? -2.627 17.915 15.524 1.00 90.25 89 GLU A C 1
ATOM 705 O O . GLU A 1 89 ? -2.465 18.047 16.735 1.00 90.25 89 GLU A O 1
ATOM 710 N N . PHE A 1 90 ? -3.450 17.005 15.008 1.00 86.19 90 PHE A N 1
ATOM 711 C CA . PHE A 1 90 ? -4.291 16.080 15.754 1.00 86.19 90 PHE A CA 1
ATOM 712 C C . PHE A 1 90 ? -3.875 14.651 15.397 1.00 86.19 90 PHE A C 1
ATOM 714 O O . PHE A 1 90 ? -4.538 14.003 14.582 1.00 86.19 90 PHE A O 1
ATOM 721 N N . PRO A 1 91 ? -2.756 14.148 15.956 1.00 76.19 91 PRO A N 1
ATOM 722 C CA . PRO A 1 91 ? -2.381 12.760 15.748 1.00 76.19 91 PRO A CA 1
ATOM 723 C C . PRO A 1 91 ? -3.535 11.886 16.233 1.00 76.19 91 PRO A C 1
ATOM 725 O O . PRO A 1 91 ? -3.958 12.008 17.382 1.00 76.19 91 PRO A O 1
ATOM 728 N N . ASP A 1 92 ? -4.066 11.042 15.351 1.00 70.69 92 ASP A N 1
ATOM 729 C CA . ASP A 1 92 ? -5.151 10.135 15.702 1.00 70.69 92 ASP A CA 1
ATOM 730 C C . ASP A 1 92 ? -4.635 9.142 16.748 1.00 70.69 92 ASP A C 1
ATOM 732 O O . ASP A 1 92 ? -3.849 8.239 16.453 1.00 70.69 92 ASP A O 1
ATOM 736 N N . GLN A 1 93 ? -5.017 9.363 18.005 1.00 65.38 93 GLN A N 1
ATOM 737 C CA . GLN A 1 93 ? -4.639 8.490 19.115 1.00 65.38 93 GLN A CA 1
ATOM 738 C C . GLN A 1 93 ? -5.591 7.295 19.231 1.00 65.38 93 GLN A C 1
ATOM 740 O O . GLN A 1 93 ? -5.397 6.438 20.090 1.00 65.38 93 GLN A O 1
ATOM 745 N N . THR A 1 94 ? -6.631 7.226 18.393 1.00 73.62 94 THR A N 1
ATOM 746 C CA . THR A 1 94 ? -7.759 6.322 18.600 1.00 73.62 94 THR A CA 1
ATOM 747 C C . THR A 1 94 ? -8.131 5.570 17.337 1.00 73.62 94 THR A C 1
ATOM 749 O O . THR A 1 94 ? -8.809 6.069 16.446 1.00 73.62 94 THR A O 1
ATOM 752 N N . ARG A 1 95 ? -7.789 4.283 17.292 1.00 80.19 95 ARG A N 1
ATOM 753 C CA . ARG A 1 95 ? -8.303 3.405 16.243 1.00 80.19 95 ARG A CA 1
ATOM 754 C C . ARG A 1 95 ? -9.684 2.878 16.624 1.00 80.19 95 ARG A C 1
ATOM 756 O O . ARG A 1 95 ? -9.805 2.016 17.489 1.00 80.19 95 ARG A O 1
ATOM 763 N N . SER A 1 96 ? -10.713 3.341 15.922 1.00 81.25 96 SER A N 1
ATOM 764 C CA . SER A 1 96 ? -12.078 2.840 16.107 1.00 81.25 96 SER A CA 1
ATOM 765 C C . SER A 1 96 ? -12.211 1.390 15.627 1.00 81.25 96 SER A C 1
ATOM 767 O O . SER A 1 96 ? -11.842 1.055 14.499 1.00 81.25 96 SER A O 1
ATOM 769 N N . GLN A 1 97 ? -12.762 0.528 16.480 1.00 85.19 97 GLN A N 1
ATOM 770 C CA . GLN A 1 97 ? -13.153 -0.842 16.150 1.00 85.19 97 GLN A CA 1
ATOM 771 C C . GLN A 1 97 ? -14.643 -0.995 16.452 1.00 85.19 97 GLN A C 1
ATOM 773 O O . GLN A 1 97 ? -15.085 -0.675 17.552 1.00 85.19 97 GLN A O 1
ATOM 778 N N . LEU A 1 98 ? -15.419 -1.462 15.474 1.00 88.31 98 LEU A N 1
ATOM 779 C CA . LEU A 1 98 ? -16.867 -1.606 15.593 1.00 88.31 98 LEU A CA 1
ATOM 780 C C . LEU A 1 98 ? -17.262 -3.066 15.381 1.00 88.31 98 LEU A C 1
ATOM 782 O O . LEU A 1 98 ? -16.886 -3.674 14.379 1.00 88.31 98 LEU A O 1
ATOM 786 N N . VAL A 1 99 ? -18.056 -3.602 16.305 1.00 88.69 99 VAL A N 1
ATOM 787 C CA . VAL A 1 99 ? -18.687 -4.920 16.193 1.00 88.69 99 VAL A CA 1
ATOM 788 C C . VAL A 1 99 ? -20.195 -4.712 16.155 1.00 88.69 99 VAL A C 1
ATOM 790 O O . VAL A 1 99 ? -20.753 -4.060 17.034 1.00 88.69 99 VAL A O 1
ATOM 793 N N . ILE A 1 100 ? -20.852 -5.251 15.129 1.00 91.56 100 ILE A N 1
ATOM 794 C CA . ILE A 1 100 ? -22.306 -5.171 14.962 1.00 91.56 100 ILE A CA 1
ATOM 795 C C . ILE A 1 100 ? -22.884 -6.559 15.233 1.00 91.56 100 ILE A C 1
ATOM 797 O O . ILE A 1 100 ? -22.531 -7.519 14.549 1.00 91.56 100 ILE A O 1
ATOM 801 N N . VAL A 1 101 ? -23.766 -6.658 16.228 1.00 90.94 101 VAL A N 1
ATOM 802 C CA . VAL A 1 101 ? -24.451 -7.901 16.605 1.00 90.94 101 VAL A CA 1
ATOM 803 C C . VAL A 1 101 ? -25.885 -7.848 16.093 1.00 90.94 101 VAL A C 1
ATOM 805 O O . VAL A 1 101 ? -26.594 -6.871 16.330 1.00 90.94 101 VAL A O 1
ATOM 808 N N . ALA A 1 102 ? -26.305 -8.891 15.377 1.00 92.25 102 ALA A N 1
ATOM 809 C CA . ALA A 1 102 ? -27.642 -9.003 14.808 1.00 92.25 102 ALA A CA 1
ATOM 810 C C . ALA A 1 102 ? -28.360 -10.237 15.370 1.00 92.25 102 ALA A C 1
ATOM 812 O O . ALA A 1 102 ? -27.818 -11.341 15.330 1.00 92.25 102 ALA A O 1
ATOM 813 N N . ALA A 1 103 ? -29.578 -10.035 15.871 1.00 92.56 103 ALA A N 1
ATOM 814 C CA . ALA A 1 103 ? -30.493 -11.063 16.362 1.00 92.56 103 ALA A CA 1
ATOM 815 C C . ALA A 1 103 ? -31.940 -10.600 16.125 1.00 92.56 103 ALA A C 1
ATOM 817 O O . ALA A 1 103 ? -32.172 -9.401 15.951 1.00 92.56 103 ALA A O 1
ATOM 818 N N . ASP A 1 104 ? -32.906 -11.522 16.155 1.00 93.56 104 ASP A N 1
ATOM 819 C CA . ASP A 1 104 ? -34.331 -11.178 16.020 1.00 93.56 104 ASP A CA 1
ATOM 820 C C . ASP A 1 104 ? -34.789 -10.212 17.130 1.00 93.56 104 ASP A C 1
ATOM 822 O O . ASP A 1 104 ? -35.559 -9.284 16.877 1.00 93.56 104 ASP A O 1
ATOM 826 N N . ASN A 1 105 ? -34.258 -10.382 18.347 1.00 90.88 105 ASN A N 1
ATOM 827 C CA . ASN A 1 105 ? -34.374 -9.427 19.444 1.00 90.88 105 ASN A CA 1
ATOM 828 C C . ASN A 1 105 ? -33.042 -9.298 20.198 1.00 90.88 105 ASN A C 1
ATOM 830 O O . ASN A 1 105 ? -32.659 -10.164 20.977 1.00 90.88 105 ASN A O 1
ATOM 834 N N . VAL A 1 106 ? -32.346 -8.180 20.000 1.00 92.38 106 VAL A N 1
ATOM 835 C CA . VAL A 1 106 ? -31.045 -7.911 20.640 1.00 92.38 106 VAL A CA 1
ATOM 836 C C . VAL A 1 106 ? -31.134 -7.623 22.143 1.00 92.38 106 VAL A C 1
ATOM 838 O O . VAL A 1 106 ? -30.109 -7.615 22.817 1.00 92.38 106 VAL A O 1
ATOM 841 N N . LEU A 1 107 ? -32.338 -7.375 22.671 1.00 93.06 107 LEU A N 1
ATOM 842 C CA . LEU A 1 107 ? -32.570 -7.087 24.091 1.00 93.06 107 LEU A CA 1
ATOM 843 C C . LEU A 1 107 ? -32.956 -8.331 24.900 1.00 93.06 107 LEU A C 1
ATOM 845 O O . LEU A 1 107 ? -33.246 -8.223 26.092 1.00 93.06 107 LEU A O 1
ATOM 849 N N . GLU A 1 108 ? -33.007 -9.501 24.266 1.00 95.38 108 GLU A N 1
ATOM 850 C CA . GLU A 1 108 ? -33.251 -10.753 24.972 1.00 95.38 108 GLU A CA 1
ATOM 851 C C . GLU A 1 108 ? -32.066 -11.061 25.909 1.00 95.38 108 GLU A C 1
ATOM 853 O O . GLU A 1 108 ? -30.912 -10.898 25.498 1.00 95.38 108 GLU A O 1
ATOM 858 N N . PRO A 1 109 ? -32.310 -11.473 27.170 1.00 94.06 109 PRO A N 1
ATOM 859 C CA . PRO A 1 109 ? -31.246 -11.667 28.158 1.00 94.06 109 PRO A CA 1
ATOM 860 C C . PRO A 1 109 ? -30.163 -12.637 27.675 1.00 94.06 109 PRO A C 1
ATOM 862 O O . PRO A 1 109 ? -28.980 -12.352 27.853 1.00 94.06 109 PRO A O 1
ATOM 865 N N . ASP A 1 110 ? -30.556 -13.708 26.986 1.00 94.50 110 ASP A N 1
ATOM 866 C CA . ASP A 1 110 ? -29.641 -14.714 26.439 1.00 94.50 110 ASP A CA 1
ATOM 867 C C . ASP A 1 110 ? -28.690 -14.123 25.379 1.00 94.50 110 ASP A C 1
ATOM 869 O O . ASP A 1 110 ? -27.539 -14.546 25.256 1.00 94.50 110 ASP A O 1
ATOM 873 N N . VAL A 1 111 ? -29.145 -13.125 24.610 1.00 93.69 111 VAL A N 1
ATOM 874 C CA . VAL A 1 111 ? -28.327 -12.430 23.602 1.00 93.69 111 VAL A CA 1
ATOM 875 C C . VAL A 1 111 ? -27.365 -11.455 24.278 1.00 93.69 111 VAL A C 1
ATOM 877 O O . VAL A 1 111 ? -26.192 -11.387 23.912 1.00 93.69 111 VAL A O 1
ATOM 880 N N . ILE A 1 112 ? -27.829 -10.730 25.297 1.00 95.94 112 ILE A N 1
ATOM 881 C CA . ILE A 1 112 ? -26.987 -9.811 26.074 1.00 95.94 112 ILE A CA 1
ATOM 882 C C . ILE A 1 112 ? -25.870 -10.579 26.792 1.00 95.94 112 ILE A C 1
ATOM 884 O O . ILE A 1 112 ? -24.722 -10.133 26.781 1.00 95.94 112 ILE A O 1
ATOM 888 N N . GLU A 1 113 ? -26.172 -11.746 27.364 1.00 96.25 113 GLU A N 1
ATOM 889 C CA . GLU A 1 113 ? -25.174 -12.604 28.012 1.00 96.25 113 GLU A CA 1
ATOM 890 C C . GLU A 1 113 ? -24.056 -13.001 27.037 1.00 96.25 113 GLU A C 1
ATOM 892 O O . GLU A 1 113 ? -22.874 -12.868 27.359 1.00 96.25 113 GLU A O 1
ATOM 897 N N . GLN A 1 114 ? -24.410 -13.376 25.805 1.00 93.31 114 GLN A N 1
ATOM 898 C CA . GLN A 1 114 ? -23.432 -13.700 24.762 1.00 93.31 114 GLN A CA 1
ATOM 899 C C . GLN A 1 114 ? -22.574 -12.494 24.358 1.00 93.31 114 GLN A C 1
ATOM 901 O O . GLN A 1 114 ? -21.375 -12.644 24.109 1.00 93.31 114 GLN A O 1
ATOM 906 N N . ILE A 1 115 ? -23.155 -11.292 24.306 1.00 95.12 115 ILE A N 1
ATOM 907 C CA . ILE A 1 115 ? -22.412 -10.056 24.014 1.00 95.12 115 ILE A CA 1
ATOM 908 C C . ILE A 1 115 ? -21.393 -9.769 25.121 1.00 95.12 115 ILE A C 1
ATOM 910 O O . ILE A 1 115 ? -20.244 -9.432 24.830 1.00 95.12 115 ILE A O 1
ATOM 914 N N . VAL A 1 116 ? -21.787 -9.932 26.385 1.00 95.44 116 VAL A N 1
ATOM 915 C CA . VAL A 1 116 ? -20.896 -9.751 27.538 1.00 95.44 116 VAL A CA 1
ATOM 916 C C . VAL A 1 116 ? -19.777 -10.792 27.528 1.00 95.44 116 VAL A C 1
ATOM 918 O O . VAL A 1 116 ? -18.609 -10.444 27.709 1.00 95.44 116 VAL A O 1
ATOM 921 N N . GLU A 1 117 ? -20.094 -12.055 27.242 1.00 96.00 117 GLU A N 1
ATOM 922 C CA . GLU A 1 117 ? -19.088 -13.112 27.118 1.00 96.00 117 GLU A CA 1
ATOM 923 C C . GLU A 1 117 ? -18.082 -12.803 25.995 1.00 96.00 117 GLU A C 1
ATOM 925 O O . GLU A 1 117 ? -16.871 -12.955 26.176 1.00 96.00 117 GLU A O 1
ATOM 930 N N . LEU A 1 118 ? -18.563 -12.323 24.844 1.00 93.44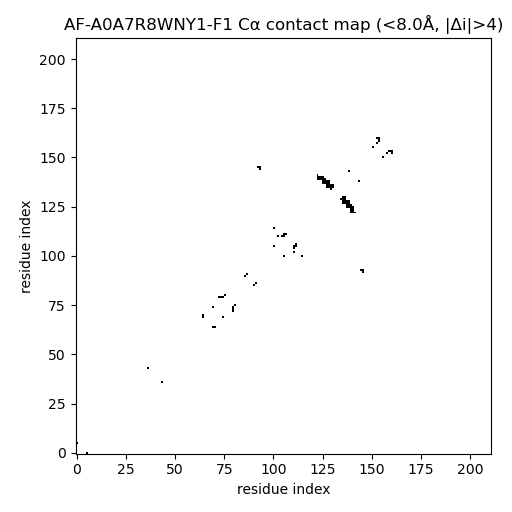 118 LEU A N 1
ATOM 931 C CA . LEU A 1 118 ? -17.712 -11.896 23.735 1.00 93.44 118 LEU A CA 1
ATOM 932 C C . LEU A 1 118 ? -16.807 -10.727 24.140 1.00 93.44 118 LEU A C 1
ATOM 934 O O . LEU A 1 118 ? -15.611 -10.753 23.849 1.00 93.44 118 LEU A O 1
ATOM 938 N N . HIS A 1 119 ? -17.353 -9.731 24.838 1.00 93.06 119 HIS A N 1
ATOM 939 C CA . HIS A 1 119 ? -16.588 -8.591 25.330 1.00 93.06 119 HIS A CA 1
ATOM 940 C C . HIS A 1 119 ? -15.451 -9.036 26.260 1.00 93.06 119 HIS A C 1
ATOM 942 O O . HIS A 1 119 ? -14.306 -8.638 26.053 1.00 93.06 119 HIS A O 1
ATOM 948 N N . HIS A 1 120 ? -15.728 -9.931 27.213 1.00 94.62 120 HIS A N 1
ATOM 949 C CA . HIS A 1 120 ? -14.704 -10.492 28.100 1.00 94.62 120 HIS A CA 1
ATOM 950 C C . HIS A 1 120 ? -13.625 -11.278 27.353 1.00 94.62 120 HIS A C 1
ATOM 952 O O . HIS A 1 120 ? -12.446 -11.198 27.695 1.00 94.62 120 HIS A O 1
ATOM 958 N N . LYS A 1 121 ? -14.003 -12.034 26.317 1.00 92.94 121 LYS A N 1
ATOM 959 C CA . LYS A 1 121 ? -13.031 -12.759 25.488 1.00 92.94 121 LYS A CA 1
ATOM 960 C C . LYS A 1 121 ? -12.100 -11.812 24.741 1.00 92.94 121 LYS A C 1
ATOM 962 O O . LYS A 1 121 ? -10.927 -12.134 24.612 1.00 92.94 121 LYS A O 1
ATOM 967 N N . ILE A 1 122 ? -12.608 -10.677 24.260 1.00 90.75 122 ILE A N 1
ATOM 968 C CA . ILE A 1 122 ? -11.815 -9.678 23.533 1.00 90.75 122 ILE A CA 1
ATOM 969 C C . ILE A 1 122 ? -10.865 -8.939 24.482 1.00 90.75 122 ILE A C 1
ATOM 971 O O . ILE A 1 122 ? -9.685 -8.804 24.169 1.00 90.75 122 ILE A O 1
ATOM 975 N N . THR A 1 123 ? -11.343 -8.510 25.651 1.00 89.12 123 THR A N 1
ATOM 976 C CA . THR A 1 123 ? -10.517 -7.779 26.629 1.00 89.12 123 THR A CA 1
ATOM 977 C C . THR A 1 123 ? -9.435 -8.652 27.267 1.00 89.12 123 THR A C 1
ATOM 979 O O . THR A 1 123 ? -8.387 -8.145 27.655 1.00 89.12 123 THR A O 1
ATOM 982 N N . ALA A 1 124 ? -9.636 -9.972 27.314 1.00 90.75 124 ALA A N 1
ATOM 983 C CA . ALA A 1 124 ? -8.637 -10.925 27.793 1.00 90.75 124 ALA A CA 1
ATOM 984 C C . ALA A 1 124 ? -7.492 -11.207 26.795 1.00 90.75 124 ALA A C 1
ATOM 986 O O . ALA A 1 124 ? -6.547 -11.920 27.143 1.00 90.75 124 ALA A O 1
ATOM 987 N N . ILE A 1 125 ? -7.559 -10.697 25.559 1.00 88.69 125 ILE A N 1
ATOM 988 C CA . ILE A 1 125 ? -6.511 -10.914 24.555 1.00 88.69 125 ILE A CA 1
ATOM 989 C C . ILE A 1 125 ? -5.263 -10.120 24.944 1.00 88.69 125 ILE A C 1
ATOM 991 O O . ILE A 1 125 ? -5.300 -8.899 25.079 1.00 88.69 125 ILE A O 1
ATOM 995 N N . THR A 1 126 ? -4.133 -10.815 25.052 1.00 88.19 126 THR A N 1
ATOM 996 C CA . THR A 1 126 ? -2.813 -10.204 25.224 1.00 88.19 126 THR A CA 1
ATOM 997 C C . THR A 1 126 ? -1.993 -10.383 23.957 1.00 88.19 126 THR A C 1
ATOM 999 O O . THR A 1 126 ? -1.938 -11.466 23.368 1.00 88.19 126 THR A O 1
ATOM 1002 N N . LEU A 1 127 ? -1.374 -9.295 23.504 1.00 86.25 127 LEU A N 1
ATOM 1003 C CA . LEU A 1 127 ? -0.530 -9.291 22.318 1.00 86.25 127 LEU A CA 1
ATOM 1004 C C . LEU A 1 127 ? 0.930 -9.192 22.734 1.00 86.25 127 LEU A C 1
ATOM 1006 O O . LEU A 1 127 ? 1.300 -8.394 23.590 1.00 86.25 127 LEU A O 1
ATOM 1010 N N . ILE A 1 128 ? 1.767 -9.995 22.094 1.00 83.88 128 ILE A N 1
ATOM 1011 C CA . ILE A 1 128 ? 3.214 -9.905 22.221 1.00 83.88 128 ILE A CA 1
ATOM 1012 C C . ILE A 1 128 ? 3.703 -9.032 21.070 1.00 83.88 128 ILE A C 1
ATOM 1014 O O . ILE A 1 128 ? 3.520 -9.390 19.904 1.00 83.88 128 ILE A O 1
ATOM 1018 N N . GLN A 1 129 ? 4.287 -7.878 21.386 1.00 78.94 129 GLN A N 1
ATOM 1019 C CA . GLN A 1 129 ? 4.880 -6.990 20.391 1.00 78.94 129 GLN A CA 1
ATOM 1020 C C . GLN A 1 129 ? 6.380 -6.841 20.628 1.00 78.94 129 GLN A C 1
ATOM 1022 O O . GLN A 1 129 ? 6.845 -6.673 21.756 1.00 78.94 129 GLN A O 1
ATOM 1027 N N . GLU A 1 130 ? 7.145 -6.876 19.540 1.00 74.88 130 GLU A N 1
ATOM 1028 C CA . GLU A 1 130 ? 8.553 -6.498 19.575 1.00 74.88 130 GLU A CA 1
ATOM 1029 C C . GLU A 1 130 ? 8.658 -4.974 19.652 1.00 74.88 130 GLU A C 1
ATOM 1031 O O . GLU A 1 130 ? 8.226 -4.247 18.755 1.00 74.88 130 GLU A O 1
ATOM 1036 N N . SER A 1 131 ? 9.229 -4.481 20.749 1.00 71.62 131 SER A N 1
ATOM 1037 C CA . SER A 1 131 ? 9.520 -3.062 20.911 1.00 71.62 131 SER A CA 1
ATOM 1038 C C . SER A 1 131 ? 10.686 -2.641 20.012 1.00 71.62 131 SER A C 1
ATOM 1040 O O . SER A 1 131 ? 11.561 -3.440 19.683 1.00 71.62 131 SER A O 1
ATOM 1042 N N . LEU A 1 132 ? 10.764 -1.344 19.699 1.00 65.75 132 LEU A N 1
ATOM 1043 C CA . LEU A 1 132 ? 11.853 -0.708 18.939 1.00 65.75 132 LEU A CA 1
ATOM 1044 C C . LEU A 1 132 ? 13.265 -1.013 19.490 1.00 65.75 132 LEU A C 1
ATOM 1046 O O . LEU A 1 132 ? 14.240 -0.910 18.752 1.00 65.75 132 LEU A O 1
ATOM 1050 N N . ASN A 1 133 ? 13.376 -1.423 20.760 1.00 74.62 133 ASN A N 1
ATOM 1051 C CA . ASN A 1 133 ? 14.632 -1.815 21.411 1.00 74.62 133 ASN A CA 1
ATOM 1052 C C . ASN A 1 133 ? 14.921 -3.333 21.374 1.00 74.62 133 ASN A C 1
ATOM 1054 O O . ASN A 1 133 ? 15.857 -3.783 22.031 1.00 74.62 133 ASN A O 1
ATOM 1058 N N . GLY A 1 134 ? 14.120 -4.132 20.660 1.00 73.62 134 GLY A N 1
ATOM 1059 C CA . GLY A 1 134 ? 14.246 -5.595 20.605 1.00 73.62 134 GLY A CA 1
ATOM 1060 C C . GLY A 1 134 ? 13.792 -6.316 21.880 1.00 73.62 134 GLY A C 1
ATOM 1061 O O . GLY A 1 134 ? 14.035 -7.510 22.030 1.00 73.62 134 GLY A O 1
ATOM 1062 N N . SER A 1 135 ? 13.156 -5.599 22.810 1.00 75.06 135 SER A N 1
ATOM 1063 C CA . SER A 1 135 ? 12.514 -6.195 23.981 1.00 75.06 135 SER A CA 1
ATOM 1064 C C . SER A 1 135 ? 11.109 -6.644 23.613 1.00 75.06 135 SER A C 1
ATOM 1066 O O . SER A 1 135 ? 10.332 -5.865 23.060 1.00 75.06 135 SER A O 1
ATOM 1068 N N . GLU A 1 136 ? 10.775 -7.873 23.975 1.00 78.62 136 GLU A N 1
ATOM 1069 C CA . GLU A 1 136 ? 9.415 -8.388 23.909 1.00 78.62 136 GLU A CA 1
ATOM 1070 C C . GLU A 1 136 ? 8.566 -7.695 24.983 1.00 78.62 136 GLU A C 1
ATOM 1072 O O . GLU A 1 136 ? 8.928 -7.694 26.163 1.00 78.62 136 GLU A O 1
ATOM 1077 N N . VAL A 1 137 ? 7.481 -7.038 24.573 1.00 83.31 137 VAL A N 1
ATOM 1078 C CA . VAL A 1 137 ? 6.543 -6.362 25.473 1.00 83.31 137 VAL A CA 1
ATOM 1079 C C . VAL A 1 137 ? 5.170 -6.988 25.286 1.00 83.31 137 VAL A C 1
ATOM 1081 O O . VAL A 1 137 ? 4.633 -7.035 24.179 1.00 83.31 137 VAL A O 1
ATOM 1084 N N . THR A 1 138 ? 4.601 -7.476 26.383 1.00 84.94 138 THR A N 1
ATOM 1085 C CA . THR A 1 138 ? 3.210 -7.921 26.437 1.00 84.94 138 THR A CA 1
ATOM 1086 C C . THR A 1 138 ? 2.314 -6.704 26.606 1.00 84.94 138 THR A C 1
ATOM 1088 O O . THR A 1 138 ? 2.433 -5.999 27.606 1.00 84.94 138 THR A O 1
ATOM 1091 N N . VAL A 1 139 ? 1.434 -6.470 25.641 1.00 86.12 139 VAL A N 1
ATOM 1092 C CA . VAL A 1 139 ? 0.487 -5.356 25.632 1.00 86.12 139 VAL A CA 1
ATOM 1093 C C . VAL A 1 139 ? -0.920 -5.909 25.845 1.00 86.12 139 VAL A C 1
ATOM 1095 O O . VAL A 1 139 ? -1.334 -6.848 25.154 1.00 86.12 139 VAL A O 1
ATOM 1098 N N . SER A 1 140 ? -1.634 -5.354 26.822 1.00 86.62 140 SER A N 1
ATOM 1099 C CA . SER A 1 140 ? -3.016 -5.715 27.144 1.00 86.62 140 SER A CA 1
ATOM 1100 C C . SER A 1 140 ? -4.016 -4.697 26.580 1.00 86.62 140 SER A C 1
ATOM 1102 O O . SER A 1 140 ? -3.632 -3.643 26.071 1.00 86.62 140 SER A O 1
ATOM 1104 N N . TRP A 1 141 ? -5.311 -5.019 26.640 1.00 85.62 141 TRP A N 1
ATOM 1105 C CA . TRP A 1 141 ? -6.383 -4.133 26.170 1.00 85.62 141 TRP A CA 1
ATOM 1106 C C . TRP A 1 141 ? -6.370 -2.767 26.877 1.00 85.62 141 TRP A C 1
ATOM 1108 O O . TRP A 1 141 ? -6.501 -1.731 26.225 1.00 85.62 141 TRP A O 1
ATOM 1118 N N . ASP A 1 142 ? -6.120 -2.764 28.187 1.00 84.38 142 ASP A N 1
ATOM 1119 C CA . ASP A 1 142 ? -6.097 -1.553 29.015 1.00 84.38 142 ASP A CA 1
ATOM 1120 C C . ASP A 1 142 ? -4.925 -0.618 28.674 1.00 84.38 142 ASP A C 1
ATOM 1122 O O . ASP A 1 142 ? -5.009 0.585 28.906 1.00 84.38 142 ASP A O 1
ATOM 1126 N N . ASP A 1 143 ? -3.852 -1.148 28.076 1.00 83.31 143 ASP A N 1
ATOM 1127 C CA . ASP A 1 143 ? -2.692 -0.356 27.650 1.00 83.31 143 ASP A CA 1
ATOM 1128 C C . ASP A 1 143 ? -2.917 0.343 26.295 1.00 83.31 143 ASP A C 1
ATOM 1130 O O . ASP A 1 143 ? -2.235 1.319 25.977 1.00 83.31 143 ASP A O 1
ATOM 1134 N N . LEU A 1 144 ? -3.837 -0.172 25.467 1.00 83.06 144 LEU A N 1
ATOM 1135 C CA . LEU A 1 144 ? -4.089 0.307 24.099 1.00 83.06 144 LEU A CA 1
ATOM 1136 C C . LEU A 1 144 ? -5.330 1.186 23.984 1.00 83.06 144 LEU A C 1
ATOM 1138 O O . LEU A 1 144 ? -5.406 2.026 23.084 1.00 83.06 144 LEU A O 1
ATOM 1142 N N . CYS A 1 145 ? -6.334 0.958 24.827 1.00 83.25 145 CYS A N 1
ATOM 1143 C CA . CYS A 1 145 ? -7.590 1.681 24.737 1.00 83.25 145 CYS A CA 1
ATOM 1144 C C . CYS A 1 145 ? -7.484 3.087 25.324 1.00 83.25 145 CYS A C 1
ATOM 1146 O O . CYS A 1 145 ? -6.902 3.311 26.380 1.00 83.25 145 CYS A O 1
ATOM 1148 N N . ALA A 1 146 ? -8.097 4.049 24.635 1.00 79.62 146 ALA A N 1
ATOM 1149 C CA . ALA A 1 146 ? -8.174 5.412 25.127 1.00 79.62 146 ALA A CA 1
ATOM 1150 C C . ALA A 1 146 ? -9.143 5.497 26.310 1.00 79.62 146 ALA A C 1
ATOM 1152 O O . ALA A 1 146 ? -10.334 5.204 26.182 1.00 79.62 146 ALA A O 1
ATOM 1153 N N . THR A 1 147 ? -8.630 5.946 27.451 1.00 79.38 147 THR A N 1
ATOM 1154 C CA . THR A 1 147 ? -9.450 6.264 28.618 1.00 79.38 147 THR A CA 1
ATOM 1155 C C . THR A 1 147 ? -10.134 7.603 28.396 1.00 79.38 147 THR A C 1
ATOM 1157 O O . THR A 1 147 ? -9.478 8.637 28.255 1.00 79.38 147 THR A O 1
ATOM 1160 N N . ILE A 1 148 ? -11.465 7.593 28.372 1.0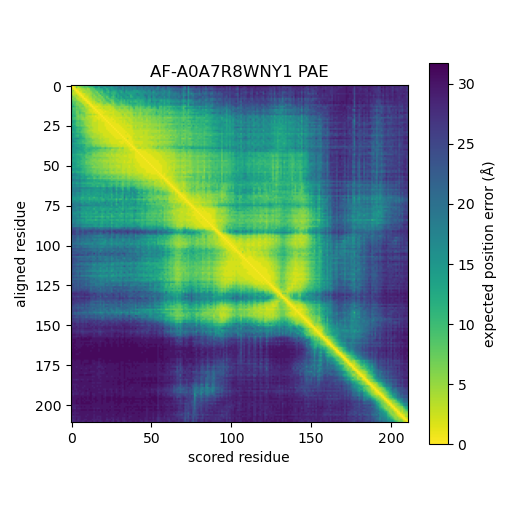0 74.44 148 ILE A N 1
ATOM 1161 C CA . ILE A 1 148 ? -12.253 8.823 28.313 1.00 74.44 148 ILE A CA 1
ATOM 1162 C C . ILE A 1 148 ? -12.114 9.525 29.673 1.00 74.44 148 ILE A C 1
ATOM 1164 O O . ILE A 1 148 ? -12.347 8.884 30.700 1.00 74.44 148 ILE A O 1
ATOM 1168 N N . PRO A 1 149 ? -11.730 10.813 29.718 1.00 71.94 149 PRO A N 1
ATOM 1169 C CA . PRO A 1 149 ? -11.669 11.542 30.975 1.00 71.94 149 PRO A CA 1
ATOM 1170 C C . PRO A 1 149 ? -13.072 11.672 31.573 1.00 71.94 149 PRO A C 1
ATOM 1172 O O . PRO A 1 149 ? -14.030 12.009 30.875 1.00 71.94 149 PRO A O 1
ATOM 1175 N N . GLU A 1 150 ? -13.190 11.419 32.875 1.00 71.81 150 GLU A N 1
ATOM 1176 C CA . GLU A 1 150 ? -14.436 11.618 33.609 1.00 71.81 150 GLU A CA 1
ATOM 1177 C C . GLU A 1 150 ? -14.796 13.107 33.598 1.00 71.81 150 GLU A C 1
ATOM 1179 O O . GLU A 1 150 ? -14.155 13.931 34.255 1.00 71.81 150 GLU A O 1
ATOM 1184 N N . VAL A 1 151 ? -15.825 13.464 32.832 1.00 73.69 151 VAL A N 1
ATOM 1185 C CA . VAL A 1 151 ? -16.444 14.783 32.931 1.00 73.69 151 VAL A CA 1
ATOM 1186 C C . VAL A 1 151 ? -17.449 14.755 34.084 1.00 73.69 151 VAL A C 1
ATOM 1188 O O . VAL A 1 151 ? -18.286 13.849 34.145 1.00 73.69 151 VAL A O 1
ATOM 1191 N N . PRO A 1 152 ? -17.389 15.704 35.032 1.00 68.94 152 PRO A N 1
ATOM 1192 C CA . PRO A 1 152 ? -18.347 15.734 36.124 1.00 68.94 152 PRO A CA 1
ATOM 1193 C C . PRO A 1 152 ? -19.754 15.967 35.564 1.00 68.94 152 PRO A C 1
ATOM 1195 O O . PRO A 1 152 ? -19.953 16.809 34.691 1.00 68.94 152 PRO A O 1
ATOM 1198 N N . LEU A 1 153 ? -20.745 15.242 36.091 1.00 67.81 153 LEU A N 1
ATOM 1199 C CA . LEU A 1 153 ? -22.151 15.356 35.674 1.00 67.81 153 LEU A CA 1
ATOM 1200 C C . LEU A 1 153 ? -22.689 16.791 35.773 1.00 67.81 153 LEU A C 1
ATOM 1202 O O . LEU A 1 153 ? -23.542 17.173 34.980 1.00 67.81 153 LEU A O 1
ATOM 1206 N N . SER A 1 154 ? -22.145 17.609 36.677 1.00 65.94 154 SER A N 1
ATOM 1207 C CA . SER A 1 154 ? -22.462 19.039 36.771 1.00 65.94 154 SER A CA 1
ATOM 1208 C C . SER A 1 154 ? -22.115 19.827 35.502 1.00 65.94 154 SER A C 1
ATOM 1210 O O . SER A 1 154 ? -22.768 20.822 35.207 1.00 65.94 154 SER A O 1
ATOM 1212 N N . PHE A 1 155 ? -21.122 19.377 34.730 1.00 63.69 155 PHE A N 1
ATOM 1213 C CA . PHE A 1 155 ? -20.756 19.964 33.442 1.00 63.69 155 PHE A CA 1
ATOM 1214 C C . PHE A 1 155 ? -21.735 19.569 32.325 1.00 63.69 155 PHE A C 1
ATOM 1216 O O . PHE A 1 155 ? -21.988 20.366 31.430 1.00 63.69 155 PHE A O 1
ATOM 1223 N N . LEU A 1 156 ? -22.310 18.360 32.384 1.00 62.94 156 LEU A N 1
ATOM 1224 C CA . LEU A 1 156 ? -23.242 17.851 31.367 1.00 62.94 156 LEU A CA 1
ATOM 1225 C C . LEU A 1 156 ? -24.703 18.246 31.616 1.00 62.94 156 LEU A C 1
ATOM 1227 O O . LEU A 1 156 ? -25.462 18.396 30.665 1.00 62.94 156 LEU A O 1
ATOM 1231 N N . PHE A 1 157 ? -25.105 18.401 32.878 1.00 66.38 157 PHE A N 1
ATOM 1232 C CA . PHE A 1 157 ? -26.506 18.602 33.265 1.00 66.38 157 PHE A CA 1
ATOM 1233 C C . PHE A 1 157 ? -26.776 19.960 33.933 1.00 66.38 157 PHE A C 1
ATOM 1235 O O . PHE A 1 157 ? -27.916 20.239 34.302 1.00 66.38 157 PHE A O 1
ATOM 1242 N N . GLY A 1 158 ? -25.756 20.818 34.060 1.00 57.91 158 GLY A N 1
ATOM 1243 C CA . GLY A 1 158 ? -25.843 22.067 34.817 1.00 57.91 158 GLY A CA 1
ATOM 1244 C C . GLY A 1 158 ? -25.933 21.830 36.331 1.00 57.91 158 GLY A C 1
ATOM 1245 O O . GLY A 1 158 ? -26.115 20.706 36.798 1.00 57.91 158 GLY A O 1
ATOM 1246 N N . GLU A 1 159 ? -25.796 22.896 37.124 1.00 59.47 159 GLU A N 1
ATOM 1247 C CA . GLU A 1 159 ? -25.778 22.837 38.600 1.00 59.47 159 GLU A CA 1
ATOM 1248 C C . GLU A 1 159 ? -27.099 22.354 39.247 1.00 59.47 159 GLU A C 1
ATOM 1250 O O . GLU A 1 159 ? -27.149 22.189 40.464 1.00 59.47 159 GLU A O 1
ATOM 1255 N N . ASP A 1 160 ? -28.141 22.063 38.462 1.00 57.16 160 ASP A N 1
ATOM 1256 C CA . ASP A 1 160 ? -29.478 21.692 38.950 1.00 57.16 160 ASP A CA 1
ATOM 1257 C C . ASP A 1 160 ? -29.751 20.168 38.980 1.00 57.16 160 ASP A C 1
ATOM 1259 O O . ASP A 1 160 ? -30.875 19.742 39.260 1.00 57.16 160 ASP A O 1
ATOM 1263 N N . PHE A 1 161 ? -28.758 19.312 38.700 1.00 50.97 161 PHE A N 1
ATOM 1264 C CA . PHE A 1 161 ? -28.956 17.855 38.701 1.00 50.97 161 PHE A CA 1
ATOM 1265 C C . PHE A 1 161 ? -28.954 17.259 40.123 1.00 50.97 161 PHE A C 1
ATOM 1267 O O . PHE A 1 161 ? -27.902 17.004 40.712 1.00 50.97 161 PHE A O 1
ATOM 1274 N N . ASP A 1 162 ? -30.149 16.998 40.664 1.00 50.12 162 ASP A N 1
ATOM 1275 C CA . ASP A 1 162 ? -30.362 16.238 41.904 1.00 50.12 162 ASP A CA 1
ATOM 1276 C C . ASP A 1 162 ? -30.283 14.716 41.630 1.00 50.12 162 ASP A C 1
ATOM 1278 O O . ASP A 1 162 ? -31.153 14.168 40.944 1.00 50.12 162 ASP A O 1
ATOM 1282 N N . PRO A 1 163 ? -29.289 13.989 42.181 1.00 50.34 163 PRO A N 1
ATOM 1283 C CA . PRO A 1 163 ? -29.086 12.559 41.930 1.00 50.34 163 PRO A CA 1
ATOM 1284 C C . PRO A 1 163 ? -30.154 11.648 42.566 1.00 50.34 163 PRO A C 1
ATOM 1286 O O . PRO A 1 163 ? -30.087 10.429 42.405 1.00 50.34 163 PRO A O 1
ATOM 1289 N N . THR A 1 164 ? -31.128 12.202 43.296 1.00 54.91 164 THR A N 1
ATOM 1290 C CA . THR A 1 164 ? -32.229 11.439 43.913 1.00 54.91 164 THR A CA 1
ATOM 1291 C C . THR A 1 164 ? -33.582 11.606 43.208 1.00 54.91 164 THR A C 1
ATOM 1293 O O . THR A 1 164 ? -34.561 10.955 43.582 1.00 54.91 164 THR A O 1
ATOM 1296 N N . GLY A 1 165 ? -33.641 12.430 42.156 1.00 42.41 165 GLY A N 1
ATOM 1297 C CA . GLY A 1 165 ? -34.849 12.712 41.384 1.00 42.41 165 GLY A CA 1
ATOM 1298 C C . GLY A 1 165 ? -35.102 11.708 40.256 1.00 42.41 165 GLY A C 1
ATOM 1299 O O . GLY A 1 165 ? -34.228 11.404 39.452 1.00 42.41 165 GLY A O 1
ATOM 1300 N N . VAL A 1 166 ? -36.333 11.202 40.188 1.00 40.97 166 VAL A N 1
ATOM 1301 C CA . VAL A 1 166 ? -36.845 10.279 39.164 1.00 40.97 166 VAL A CA 1
ATOM 1302 C C . VAL A 1 166 ? -36.490 10.758 37.751 1.00 40.97 166 VAL A C 1
ATOM 1304 O O . VAL A 1 166 ? -36.897 11.842 37.336 1.00 40.97 166 VAL A O 1
ATOM 1307 N N . ILE A 1 167 ? -35.774 9.918 36.998 1.00 41.78 167 ILE A N 1
ATOM 1308 C CA . ILE A 1 167 ? -35.428 10.151 35.594 1.00 41.78 167 ILE A CA 1
ATOM 1309 C C . ILE A 1 167 ? -36.722 10.097 34.768 1.00 41.78 167 ILE A C 1
ATOM 1311 O O . ILE A 1 167 ? -37.169 9.029 34.352 1.00 41.78 167 ILE A O 1
ATOM 1315 N N . ASN A 1 168 ? -37.360 11.244 34.539 1.00 37.47 168 ASN A N 1
ATOM 1316 C CA . ASN A 1 168 ? -38.334 11.357 33.461 1.00 37.47 168 ASN A CA 1
ATOM 1317 C C . ASN A 1 168 ? -37.544 11.427 32.157 1.00 37.47 168 ASN A C 1
ATOM 1319 O O . ASN A 1 168 ? -36.894 12.428 31.867 1.00 37.47 168 ASN A O 1
ATOM 1323 N N . ALA A 1 169 ? -37.579 10.334 31.396 1.00 42.56 169 ALA A N 1
ATOM 1324 C CA . ALA A 1 169 ? -37.011 10.241 30.061 1.00 42.56 169 ALA A CA 1
ATOM 1325 C C . ALA A 1 169 ? -37.694 11.255 29.125 1.00 42.56 169 ALA A C 1
ATOM 1327 O O . ALA A 1 169 ? -38.707 10.967 28.490 1.00 42.56 169 ALA A O 1
ATOM 1328 N N . GLY A 1 170 ? -37.145 12.465 29.068 1.00 36.44 170 GLY A N 1
ATOM 1329 C CA . GLY A 1 170 ? -37.500 13.504 28.117 1.00 36.44 170 GLY A CA 1
ATOM 1330 C C . GLY A 1 170 ? -36.336 13.737 27.165 1.00 36.44 170 GLY A C 1
ATOM 1331 O O . GLY A 1 170 ? -35.410 14.451 27.515 1.00 36.44 170 GLY A O 1
ATOM 1332 N N . LEU A 1 171 ? -36.402 13.098 25.992 1.00 41.38 171 LEU A N 1
ATOM 1333 C CA . LEU A 1 171 ? -35.811 13.528 24.715 1.00 41.38 171 LEU A CA 1
ATOM 1334 C C . LEU A 1 171 ? -34.501 14.338 24.801 1.00 41.38 171 LEU A C 1
ATOM 1336 O O . LEU A 1 171 ? -34.523 15.566 24.755 1.00 41.38 171 LEU A O 1
ATOM 1340 N N . PHE A 1 172 ? -33.358 13.649 24.787 1.00 38.34 172 PHE A N 1
ATOM 1341 C CA . PHE A 1 172 ? -32.101 14.283 24.385 1.00 38.34 172 PHE A CA 1
ATOM 1342 C C . PHE A 1 172 ? -32.097 14.466 22.862 1.00 38.34 172 PHE A C 1
ATOM 1344 O O . PHE A 1 172 ? -32.075 13.502 22.096 1.00 38.34 172 PHE A O 1
ATOM 1351 N N . SER A 1 173 ? -32.184 15.724 22.435 1.00 34.34 173 SER A N 1
ATOM 1352 C CA . SER A 1 173 ? -32.009 16.143 21.047 1.00 34.34 173 SER A CA 1
ATOM 1353 C C . SER A 1 173 ? -30.524 16.108 20.679 1.00 34.34 173 SER A C 1
ATOM 1355 O O . SER A 1 173 ? -29.674 16.531 21.456 1.00 34.34 173 SER A O 1
ATOM 1357 N N . LEU A 1 174 ? -30.214 15.682 19.452 1.00 41.84 174 LEU A N 1
ATOM 1358 C CA . LEU A 1 174 ? -28.884 15.722 18.821 1.00 41.84 174 LEU A CA 1
ATOM 1359 C C . LEU A 1 174 ? -28.257 17.135 18.729 1.00 41.84 174 LEU A C 1
ATOM 1361 O O . LEU A 1 174 ? -27.139 17.266 18.237 1.00 41.84 174 LEU A O 1
ATOM 1365 N N . GLN A 1 175 ? -28.948 18.188 19.182 1.00 40.53 175 GLN A N 1
ATOM 1366 C CA . GLN A 1 175 ? -28.460 19.569 19.151 1.00 40.53 175 GLN A CA 1
ATOM 1367 C C . GLN A 1 175 ? -27.306 19.839 20.137 1.00 40.53 175 GLN A C 1
ATOM 1369 O O . GLN A 1 175 ? -26.469 20.693 19.851 1.00 40.53 175 GLN A O 1
ATOM 1374 N N . ASP A 1 176 ? -27.221 19.109 21.254 1.00 39.88 176 ASP A N 1
ATOM 1375 C CA . ASP A 1 176 ? -26.261 19.424 22.328 1.00 39.88 176 ASP A CA 1
ATOM 1376 C C . ASP A 1 176 ? -24.836 18.912 22.059 1.00 39.88 176 ASP A C 1
ATOM 1378 O O . ASP A 1 176 ? -23.878 19.361 22.686 1.00 39.88 176 ASP A O 1
ATOM 1382 N N . TYR A 1 177 ? -24.651 18.041 21.062 1.00 44.38 177 TYR A N 1
ATOM 1383 C CA . TYR A 1 177 ? -23.318 17.572 20.663 1.00 44.38 177 TYR A CA 1
ATOM 1384 C C . TYR A 1 177 ? -22.486 18.639 19.933 1.00 44.38 177 TYR A C 1
ATOM 1386 O O . TYR A 1 177 ? -21.261 18.533 19.893 1.00 44.38 177 TYR A O 1
ATOM 1394 N N . CYS A 1 178 ? -23.109 19.681 19.372 1.00 38.94 178 CYS A N 1
ATOM 1395 C CA . CYS A 1 178 ? -22.377 20.708 18.627 1.00 38.94 178 CYS A CA 1
ATOM 1396 C C . CYS A 1 178 ? -21.588 21.676 19.526 1.00 38.94 178 CYS A C 1
ATOM 1398 O O . CYS A 1 178 ? -20.598 22.231 19.061 1.00 38.94 178 CYS A O 1
ATOM 1400 N N . GLY A 1 179 ? -21.953 21.832 20.806 1.00 36.94 179 GLY A N 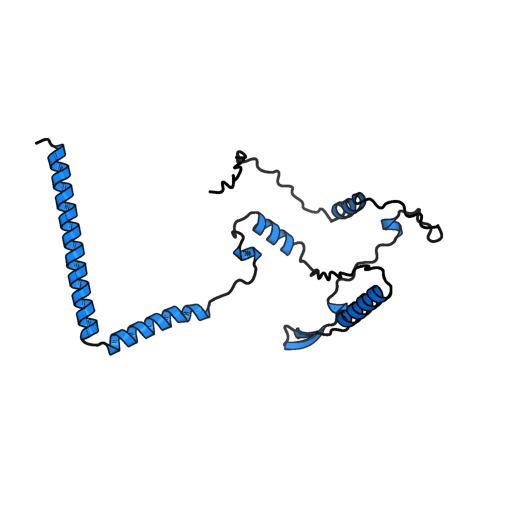1
ATOM 1401 C CA . GLY A 1 179 ? -21.245 22.733 21.728 1.00 36.94 179 GLY A CA 1
ATOM 1402 C C . GLY A 1 179 ? -19.842 22.253 22.119 1.00 36.94 179 GLY A C 1
ATOM 1403 O O . GLY A 1 179 ? -18.976 23.064 22.429 1.00 36.94 179 GLY A O 1
ATOM 1404 N N . PHE A 1 180 ? -19.579 20.944 22.041 1.00 41.84 180 PHE A N 1
ATOM 1405 C CA . PHE A 1 180 ? -18.264 20.374 22.357 1.00 41.84 180 PHE A CA 1
ATOM 1406 C C . PHE A 1 180 ? -17.190 20.720 21.309 1.00 41.84 180 PHE A C 1
ATOM 1408 O O . PHE A 1 180 ? -16.004 20.748 21.624 1.00 41.84 180 PHE A O 1
ATOM 1415 N N . LEU A 1 181 ? -17.586 21.024 20.066 1.00 43.00 181 LEU A N 1
ATOM 1416 C CA . LEU A 1 181 ? -16.643 21.417 19.012 1.00 43.00 181 LEU A CA 1
ATOM 1417 C C . LEU A 1 181 ? -16.239 22.900 19.074 1.00 43.00 181 LEU A C 1
ATOM 1419 O O . LEU A 1 181 ? -15.219 23.256 18.485 1.00 43.00 181 LEU A O 1
ATOM 1423 N N . ASP A 1 182 ? -16.977 23.743 19.804 1.00 44.84 182 ASP A N 1
ATOM 1424 C CA . ASP A 1 182 ? -16.661 25.172 19.951 1.00 44.84 182 ASP A CA 1
ATOM 1425 C C . ASP A 1 182 ? -15.617 25.461 21.049 1.00 44.84 182 ASP A C 1
ATOM 1427 O O . ASP A 1 182 ? -14.998 26.526 21.033 1.00 44.84 182 ASP A O 1
ATOM 1431 N N . ASP A 1 183 ? -15.368 24.515 21.964 1.00 42.56 183 ASP A N 1
ATOM 1432 C CA . ASP A 1 183 ? -14.465 24.701 23.117 1.00 42.56 183 ASP A CA 1
ATOM 1433 C C . ASP A 1 183 ? -13.051 24.119 22.904 1.00 42.56 183 ASP A C 1
ATOM 1435 O O . ASP A 1 183 ? -12.190 24.147 23.789 1.00 42.56 183 ASP A O 1
ATOM 1439 N N . LEU A 1 184 ? -12.760 23.623 21.694 1.00 40.06 184 LEU A N 1
ATOM 1440 C CA . LEU A 1 184 ? -11.384 23.345 21.287 1.00 40.06 184 LEU A CA 1
ATOM 1441 C C . LEU A 1 184 ? -10.609 24.672 21.209 1.00 40.06 184 LEU A C 1
ATOM 1443 O O . LEU A 1 184 ? -11.120 25.652 20.662 1.00 40.06 184 LEU A O 1
ATOM 1447 N N . PRO A 1 185 ? -9.360 24.745 21.707 1.00 40.41 185 PRO A N 1
ATOM 1448 C CA . PRO A 1 185 ? -8.591 25.982 21.712 1.00 40.41 185 PRO A CA 1
ATOM 1449 C C . PRO A 1 185 ? -8.365 26.472 20.276 1.00 40.41 185 PRO A C 1
ATOM 1451 O O . PRO A 1 185 ? -7.455 26.036 19.576 1.00 40.41 185 PRO A O 1
ATOM 1454 N N . THR A 1 186 ? -9.169 27.446 19.848 1.00 45.53 186 THR A N 1
ATOM 1455 C CA . THR A 1 186 ? -9.155 28.096 18.526 1.00 45.53 186 THR A CA 1
ATOM 1456 C C . THR A 1 186 ? -7.948 29.024 18.326 1.00 45.53 186 THR A C 1
ATOM 1458 O O . THR A 1 186 ? -8.011 30.051 17.644 1.00 45.53 186 THR A O 1
ATOM 1461 N N . ARG A 1 187 ? -6.788 28.677 18.892 1.00 37.62 187 ARG A N 1
ATOM 1462 C CA . ARG A 1 187 ? -5.564 29.477 18.804 1.00 37.62 187 ARG A CA 1
ATOM 1463 C C . ARG A 1 187 ? -4.870 29.243 17.458 1.00 37.62 187 ARG A C 1
ATOM 1465 O O . ARG A 1 187 ? -3.815 28.631 17.387 1.00 37.62 187 ARG A O 1
ATOM 1472 N N . GLY A 1 188 ? -5.463 29.773 16.386 1.00 39.00 188 GLY A N 1
ATOM 1473 C CA . GLY A 1 188 ? -4.814 29.860 15.072 1.00 39.00 188 GLY A CA 1
ATOM 1474 C C . GLY A 1 188 ? -5.664 29.519 13.850 1.00 39.00 188 GLY A C 1
ATOM 1475 O O . GLY A 1 188 ? -5.100 29.467 12.758 1.00 39.00 188 GLY A O 1
ATOM 1476 N N . MET A 1 189 ? -6.984 29.328 13.975 1.00 39.09 189 MET A N 1
ATOM 1477 C CA . MET A 1 189 ? -7.858 29.139 12.809 1.00 39.09 189 MET A CA 1
ATOM 1478 C C . MET A 1 189 ? -7.931 30.421 11.968 1.00 39.09 189 MET A C 1
ATOM 1480 O O . MET A 1 189 ? -8.785 31.287 12.153 1.00 39.09 189 MET A O 1
ATOM 1484 N N . ARG A 1 190 ? -7.004 30.556 11.019 1.00 35.94 190 ARG A N 1
ATOM 1485 C CA . ARG A 1 190 ? -7.114 31.519 9.929 1.00 35.94 190 ARG A CA 1
ATOM 1486 C C . ARG A 1 190 ? -8.070 30.917 8.905 1.00 35.94 190 ARG A C 1
ATOM 1488 O O . ARG A 1 190 ? -7.650 30.144 8.051 1.00 35.94 190 ARG A O 1
ATOM 1495 N N . TRP A 1 191 ? -9.351 31.261 9.019 1.00 37.03 191 TRP A N 1
ATOM 1496 C CA . TRP A 1 191 ? -10.335 31.034 7.966 1.00 37.03 191 TRP A CA 1
ATOM 1497 C C . TRP A 1 191 ? -9.794 31.628 6.662 1.00 37.03 191 TRP A C 1
ATOM 1499 O O . TRP A 1 191 ? -9.677 32.848 6.535 1.00 37.03 191 TRP A O 1
ATOM 1509 N N . TYR A 1 192 ? -9.415 30.777 5.709 1.00 35.66 192 TYR A N 1
ATOM 1510 C CA . TYR A 1 192 ? -9.232 31.219 4.333 1.00 35.66 192 TYR A CA 1
ATOM 1511 C C . TYR A 1 192 ? -10.635 31.368 3.740 1.00 35.66 192 TYR A C 1
ATOM 1513 O O . TYR A 1 192 ? -11.345 30.364 3.638 1.00 35.66 192 TYR A O 1
ATOM 1521 N N . PRO A 1 193 ? -11.084 32.586 3.386 1.00 39.44 193 PRO A N 1
ATOM 1522 C CA . PRO A 1 193 ? -12.312 32.714 2.621 1.00 39.44 193 PRO A CA 1
ATOM 1523 C C . PRO A 1 193 ? -12.142 31.948 1.299 1.00 39.44 193 PRO A C 1
ATOM 1525 O O . PRO A 1 193 ? -11.034 31.928 0.751 1.00 39.44 193 PRO A O 1
ATOM 1528 N N . PRO A 1 194 ? -13.203 31.311 0.775 1.00 40.22 194 PRO A N 1
ATOM 1529 C CA . PRO A 1 194 ? -13.144 30.681 -0.532 1.00 40.22 194 PRO A CA 1
ATOM 1530 C C . PRO A 1 194 ? -12.789 31.750 -1.567 1.00 40.22 194 PRO A C 1
ATOM 1532 O O . PRO A 1 194 ? -13.561 32.674 -1.821 1.00 40.22 194 PRO A O 1
ATOM 1535 N N . GLU A 1 195 ? -11.592 31.644 -2.138 1.00 38.41 195 GLU A N 1
ATOM 1536 C CA . GLU A 1 195 ? -11.165 32.492 -3.240 1.00 38.41 195 GLU A CA 1
ATOM 1537 C C . GLU A 1 195 ? -12.005 32.087 -4.454 1.00 38.41 195 GLU A C 1
ATOM 1539 O O . GLU A 1 195 ? -11.810 31.022 -5.048 1.00 38.41 195 GLU A O 1
ATOM 1544 N N . THR A 1 196 ? -13.013 32.910 -4.754 1.00 46.59 196 THR A N 1
ATOM 1545 C CA . THR A 1 196 ? -13.937 32.795 -5.886 1.00 46.59 196 THR A CA 1
ATOM 1546 C C . THR A 1 196 ? -13.189 32.987 -7.204 1.00 46.59 196 THR A C 1
ATOM 1548 O O . THR A 1 196 ? -13.365 33.953 -7.938 1.00 46.59 196 THR A O 1
ATOM 1551 N N . SER A 1 197 ? -12.339 32.022 -7.531 1.00 40.69 197 SER A N 1
ATOM 1552 C CA . SER A 1 197 ? -11.776 31.838 -8.859 1.00 40.69 197 SER A CA 1
ATOM 1553 C C . SER A 1 197 ? -12.763 31.017 -9.688 1.00 40.69 197 SER A C 1
ATOM 1555 O O . SER A 1 197 ? -12.677 29.799 -9.763 1.00 40.69 197 S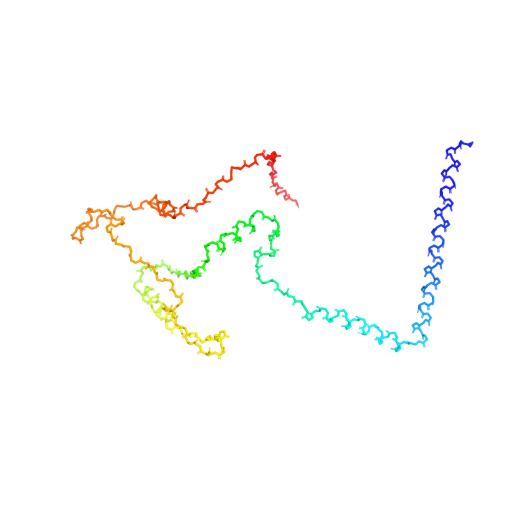ER A O 1
ATOM 1557 N N . GLY A 1 198 ? -13.753 31.723 -10.243 1.00 38.38 198 GLY A N 1
ATOM 1558 C CA . GLY A 1 198 ? -14.484 31.421 -11.481 1.00 38.38 198 GLY A CA 1
ATOM 1559 C C . GLY A 1 198 ? -14.499 29.983 -12.009 1.00 38.38 198 GLY A C 1
ATOM 1560 O O . GLY A 1 198 ? -14.100 29.767 -13.150 1.00 38.38 198 GLY A O 1
ATOM 1561 N N . VAL A 1 199 ? -15.018 29.023 -11.242 1.00 39.47 199 VAL A N 1
ATOM 1562 C CA . VAL A 1 199 ? -15.497 27.753 -11.801 1.00 39.47 199 VAL A CA 1
ATOM 1563 C C . VAL A 1 199 ? -17.016 27.813 -11.806 1.00 39.47 199 VAL A C 1
ATOM 1565 O O . VAL A 1 199 ? -17.684 27.589 -10.800 1.00 39.47 199 VAL A O 1
ATOM 1568 N N . GLU A 1 200 ? -17.535 28.211 -12.962 1.00 34.91 200 GLU A N 1
ATOM 1569 C CA . GLU A 1 200 ? -18.930 28.091 -13.360 1.00 34.91 200 GLU A CA 1
ATOM 1570 C C . GLU A 1 200 ? -19.388 26.646 -13.117 1.00 34.91 200 GLU A C 1
ATOM 1572 O O . GLU A 1 200 ? -18.820 25.697 -13.664 1.00 34.91 200 GLU A O 1
ATOM 1577 N N . ALA A 1 201 ? -20.367 26.471 -12.228 1.00 34.19 201 ALA A N 1
ATOM 1578 C CA . ALA A 1 201 ? -20.966 25.179 -11.938 1.00 34.19 201 ALA A CA 1
ATOM 1579 C C . ALA A 1 201 ? -21.703 24.687 -13.189 1.00 34.19 201 ALA A C 1
ATOM 1581 O O . ALA A 1 201 ? -22.838 25.074 -13.458 1.00 34.19 201 ALA A O 1
ATOM 1582 N N . ARG A 1 202 ? -21.038 23.844 -13.978 1.00 34.16 202 ARG A N 1
ATOM 1583 C CA . ARG A 1 202 ? -21.674 23.093 -15.053 1.00 34.16 202 ARG A CA 1
ATOM 1584 C C . ARG A 1 202 ? -22.271 21.829 -14.441 1.00 34.16 202 ARG A C 1
ATOM 1586 O O . ARG A 1 202 ? -21.550 20.877 -14.156 1.00 34.16 202 ARG A O 1
ATOM 1593 N N . GLU A 1 203 ? -23.582 21.840 -14.207 1.00 36.47 203 GLU A N 1
ATOM 1594 C CA . GLU A 1 203 ? -24.359 20.625 -13.950 1.00 36.47 203 GLU A CA 1
ATOM 1595 C C . GLU A 1 203 ? -24.271 19.717 -15.186 1.00 36.47 203 GLU A C 1
ATOM 1597 O O . GLU A 1 203 ? -25.019 19.870 -16.150 1.00 36.47 203 GLU A O 1
ATOM 1602 N N . GLU A 1 204 ? -23.339 18.765 -15.185 1.00 37.09 204 GLU A N 1
ATOM 1603 C CA . GLU A 1 204 ? -23.409 17.624 -16.095 1.00 37.09 204 GLU A CA 1
ATOM 1604 C C . GLU A 1 204 ? -24.238 16.527 -15.429 1.00 37.09 204 GLU A C 1
ATOM 1606 O O . GLU A 1 204 ? -23.775 15.748 -14.597 1.00 37.09 204 GLU A O 1
ATOM 1611 N N . THR A 1 205 ? -25.517 16.497 -15.793 1.00 37.41 205 THR A N 1
ATOM 1612 C CA . THR A 1 205 ? -26.411 15.373 -15.533 1.00 37.41 205 THR A CA 1
ATOM 1613 C C . THR A 1 205 ? -25.931 14.172 -16.348 1.00 37.41 205 THR A C 1
ATOM 1615 O O . THR A 1 205 ? -26.081 14.115 -17.568 1.00 37.41 205 THR A O 1
ATOM 1618 N N . ILE A 1 206 ? -25.323 13.195 -15.674 1.00 39.91 206 ILE A N 1
ATOM 1619 C CA . ILE A 1 206 ? -24.952 11.914 -16.281 1.00 39.91 206 ILE A CA 1
ATOM 1620 C C . ILE A 1 206 ? -26.241 11.115 -16.508 1.00 39.91 206 ILE A C 1
ATOM 1622 O O . ILE A 1 206 ? -26.810 10.529 -15.588 1.00 39.91 206 ILE A O 1
ATOM 1626 N N . ASN A 1 207 ? -26.720 11.135 -17.751 1.00 34.53 207 ASN A N 1
ATOM 1627 C CA . ASN A 1 207 ? -27.857 10.355 -18.222 1.00 34.53 207 ASN A CA 1
ATOM 1628 C C . ASN A 1 207 ? -27.380 8.943 -18.600 1.00 34.53 207 ASN A C 1
ATOM 1630 O O . ASN A 1 207 ? -26.705 8.760 -19.615 1.00 34.53 207 ASN A O 1
ATOM 1634 N N . TRP A 1 208 ? -27.716 7.942 -17.786 1.00 38.38 208 TRP A N 1
ATOM 1635 C CA . TRP A 1 208 ? -27.490 6.532 -18.108 1.00 38.38 208 TRP A CA 1
ATOM 1636 C C . TRP A 1 208 ? -28.536 6.062 -19.126 1.00 38.38 208 TRP A C 1
ATOM 1638 O O . TRP A 1 208 ? -29.563 5.485 -18.775 1.00 38.38 208 TRP A O 1
ATOM 1648 N N . GLY A 1 209 ? -28.279 6.340 -20.404 1.00 36.56 209 GLY A N 1
ATOM 1649 C CA . GLY A 1 209 ? -29.036 5.773 -21.515 1.00 36.56 209 GLY A CA 1
ATOM 1650 C C . GLY A 1 209 ? -28.680 4.301 -21.706 1.00 36.56 209 GLY A C 1
ATOM 1651 O O . GLY A 1 209 ? -27.581 3.983 -22.155 1.00 36.56 209 GLY A O 1
ATOM 1652 N N . GLY A 1 210 ? -29.611 3.412 -21.363 1.00 42.47 210 GLY A N 1
ATOM 1653 C CA . GLY A 1 210 ? -29.575 2.014 -21.773 1.00 42.47 210 GLY A CA 1
ATOM 1654 C C . GLY A 1 210 ? -29.987 1.862 -23.236 1.00 42.47 210 GLY A C 1
ATOM 1655 O O . GLY A 1 210 ? -31.016 2.399 -23.648 1.00 42.47 210 GLY A O 1
ATOM 1656 N N . HIS A 1 211 ? -29.189 1.109 -23.988 1.00 37.94 211 HIS A N 1
ATOM 1657 C CA . HIS A 1 211 ? -29.581 0.400 -25.202 1.00 37.94 211 HIS A CA 1
ATOM 1658 C C . HIS A 1 211 ? -28.765 -0.885 -25.316 1.00 37.94 211 HIS A C 1
ATOM 1660 O O . HIS A 1 211 ? -27.551 -0.832 -25.015 1.00 37.94 211 HIS A O 1
#

Mean predicted aligned error: 17.68 Å

pLDDT: mean 74.71, std 21.52, range [34.16, 97.62]